Protein AF-A0A846CUG4-F1 (afdb_monomer)

Nearest PDB structures (foldseek):
  3r9c-assembly1_A  TM=1.759E-01  e=3.165E+00  Mycolicibacterium smegmatis MC2 155

Foldseek 3Di:
DPDDDPVVVVCVVCVVQVPPPPNPPDVVVCCVVVVVVVVVVVVVVVVVVVPDDDDDDDCVPDPPDDVPDPPCPVVVVVVVCVVVVNPVVVVVPPVDDDPVVCVDPQVLLVCCPVPPDPVSVVVVVPDDPVVVVVSLVVLLVLLADDPVQWPAPLVLLVVLQPDDCVPDVLSVVLLVQQDPVLNVLSPPDPSDDDRDPVNNVSSRVSLLVLLQDPVSCVVCVVVLVVFDADPLLVVLVVVVDHDSSSSNNSSSSVCRVCVNTGHDRD

Radius of gyration: 30.71 Å; Cα contacts (8 Å, |Δi|>4): 179; chains: 1; bounding box: 81×46×69 Å

Secondary structure (DSSP, 8-state):
----SHHHHHHTT-GGGG-TTSTTTHHHHHHHHHHHHHHHHHHHHHHHHH------SS-TT-----TT----HHHHHHHHHHHTTHHHHHHH------GGG-S-HHHHHHHHHH--SHHHHHHHHHS-HHHHHHHHHHHHHHHS--GGGBS-HHHHHHHHHH--TTT-HHHHHHHHTS-HHHHHHHHT--SPSSPPHHHHHHHHHHHHHHHH-THHHHHHHHHHTTS---HHHHHHHHT---HHHHHHHHHHHHHHH-TTTBPPP-

Structure (mmCIF, N/CA/C/O 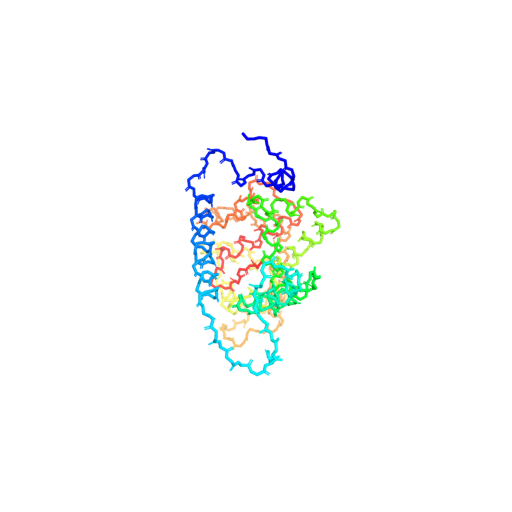backbone):
data_AF-A0A846CUG4-F1
#
_entry.id   AF-A0A846CUG4-F1
#
loop_
_atom_site.group_PDB
_atom_site.id
_atom_site.type_symbol
_atom_site.label_atom_id
_atom_site.label_alt_id
_atom_site.label_comp_id
_atom_site.label_asym_id
_atom_site.label_entity_id
_atom_site.label_seq_id
_atom_site.pdbx_PDB_ins_code
_atom_site.Cartn_x
_atom_site.Cartn_y
_atom_site.Cartn_z
_atom_site.occupancy
_atom_site.B_iso_or_equiv
_atom_site.auth_seq_id
_atom_site.auth_comp_id
_atom_site.auth_asym_id
_atom_site.auth_atom_id
_atom_site.pdbx_PDB_model_num
ATOM 1 N N . MET A 1 1 ? -34.550 22.694 39.880 1.00 41.47 1 MET A N 1
ATOM 2 C CA . MET A 1 1 ? -34.811 21.310 40.336 1.00 41.47 1 MET A CA 1
ATOM 3 C C . MET A 1 1 ? -33.512 20.712 40.846 1.00 41.47 1 MET A C 1
ATOM 5 O O . MET A 1 1 ? -32.554 20.654 40.085 1.00 41.47 1 MET A O 1
ATOM 9 N N . GLU A 1 2 ? -33.455 20.324 42.121 1.00 36.12 2 GLU A N 1
ATOM 10 C CA . GLU A 1 2 ? -32.321 19.566 42.671 1.00 36.12 2 GLU A CA 1
ATOM 11 C C . GLU A 1 2 ? -32.205 18.222 41.936 1.00 36.12 2 GLU A C 1
ATOM 13 O O . GLU A 1 2 ? -33.110 17.391 42.007 1.00 36.12 2 GLU A O 1
ATOM 18 N N . LYS A 1 3 ? -31.101 18.000 41.213 1.00 39.09 3 LYS A N 1
ATOM 19 C CA . LYS A 1 3 ? -30.827 16.714 40.557 1.00 39.09 3 LYS A CA 1
ATOM 20 C C . LYS A 1 3 ? -30.331 15.717 41.611 1.00 39.09 3 LYS A C 1
ATOM 22 O O . LYS A 1 3 ? -29.162 15.753 41.990 1.00 39.09 3 LYS A O 1
ATOM 27 N N . ARG A 1 4 ? -31.207 14.833 42.100 1.00 38.88 4 ARG A N 1
ATOM 28 C CA . ARG A 1 4 ? -30.836 13.719 42.995 1.00 38.88 4 ARG A CA 1
ATOM 29 C C . ARG A 1 4 ? -30.799 12.386 42.242 1.00 38.88 4 ARG A C 1
ATOM 31 O O . ARG A 1 4 ? -31.636 12.131 41.384 1.00 38.88 4 ARG A O 1
ATOM 38 N N . GLY A 1 5 ? -29.871 11.511 42.634 1.00 49.59 5 GLY A N 1
ATOM 39 C CA . GLY A 1 5 ? -29.814 10.110 42.198 1.00 49.59 5 GLY A CA 1
ATOM 40 C C . GLY A 1 5 ? -29.024 9.842 40.911 1.00 49.59 5 GLY A C 1
ATOM 41 O O . GLY A 1 5 ? -28.420 10.745 40.334 1.00 49.59 5 GLY A O 1
ATOM 42 N N . LYS A 1 6 ? -29.016 8.561 40.496 1.00 38.31 6 LYS A N 1
ATOM 43 C CA . LYS A 1 6 ? -28.222 7.949 39.401 1.00 38.31 6 LYS A CA 1
ATOM 44 C C . LYS A 1 6 ? -28.161 8.785 38.112 1.00 38.31 6 LYS A C 1
ATOM 46 O O . LYS A 1 6 ? -27.144 8.753 37.430 1.00 38.31 6 LYS A O 1
ATOM 51 N N . THR A 1 7 ? -29.186 9.585 37.831 1.00 38.50 7 THR A N 1
ATOM 52 C CA . THR A 1 7 ? -29.238 10.568 36.742 1.00 38.50 7 THR A CA 1
ATOM 53 C C . THR A 1 7 ? -28.035 11.514 36.744 1.00 38.50 7 THR A C 1
ATOM 55 O O . THR A 1 7 ? -27.401 11.672 35.709 1.00 38.50 7 THR A O 1
ATOM 58 N N . THR A 1 8 ? -27.636 12.055 37.901 1.00 46.31 8 THR A N 1
ATOM 59 C CA . THR A 1 8 ? -26.466 12.945 38.020 1.00 46.31 8 THR A CA 1
ATOM 60 C C . THR A 1 8 ? -25.163 12.210 37.682 1.00 46.31 8 THR A C 1
ATOM 62 O O . THR A 1 8 ? -24.318 12.754 36.975 1.00 46.31 8 THR A O 1
ATOM 65 N N . SER A 1 9 ? -25.037 10.946 38.109 1.00 47.38 9 SER A N 1
ATOM 66 C CA . SER A 1 9 ? -23.882 10.080 37.815 1.00 47.38 9 SER A CA 1
ATOM 67 C C . SER A 1 9 ? -23.803 9.646 36.350 1.00 47.38 9 SER A C 1
ATOM 69 O O . SER A 1 9 ? -22.715 9.317 35.883 1.00 47.38 9 SER A O 1
ATOM 71 N N . ILE A 1 10 ? -24.932 9.559 35.647 1.00 42.69 10 ILE A N 1
ATOM 72 C CA . ILE A 1 10 ? -24.969 9.224 34.220 1.00 42.69 10 ILE A CA 1
ATOM 73 C C . ILE A 1 10 ? -24.628 10.476 33.412 1.00 42.69 10 ILE A C 1
ATOM 75 O O . ILE A 1 10 ? -23.745 10.432 32.562 1.00 42.69 10 ILE A O 1
ATOM 79 N N . THR A 1 11 ? -25.226 11.624 33.740 1.00 46.81 11 THR A N 1
ATOM 80 C CA . THR A 1 11 ? -24.941 12.892 33.050 1.00 46.81 11 THR A CA 1
ATOM 81 C C . THR A 1 11 ? -23.500 13.369 33.238 1.00 46.81 11 THR A C 1
ATOM 83 O O . THR A 1 11 ? -22.940 13.964 32.326 1.00 46.81 11 THR A O 1
ATOM 86 N N . SER A 1 12 ? -22.857 13.064 34.372 1.00 55.34 12 SER A N 1
ATOM 87 C CA . SER A 1 12 ? -21.449 13.417 34.605 1.00 55.34 12 SER A CA 1
ATOM 88 C C . SER A 1 12 ? -20.458 12.580 33.790 1.00 55.34 12 SER A C 1
ATOM 90 O O . SER A 1 12 ? -19.298 12.960 33.679 1.00 55.34 12 SER A O 1
ATOM 92 N N . ARG A 1 13 ? -20.884 11.426 33.255 1.00 49.16 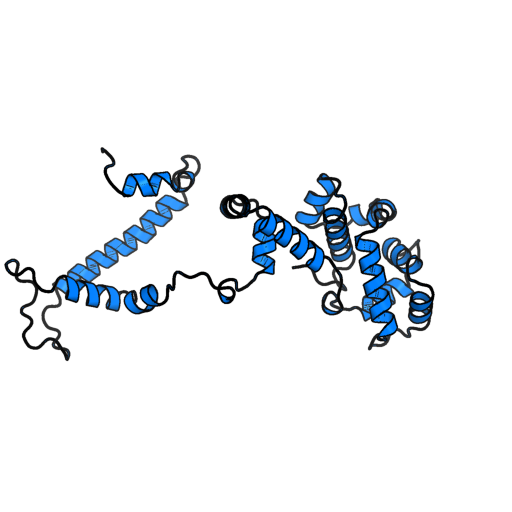13 ARG A N 1
ATOM 93 C CA . ARG A 1 13 ? -20.042 10.528 32.443 1.00 49.16 13 ARG A CA 1
ATOM 94 C C . ARG A 1 13 ? -20.062 10.869 30.954 1.00 49.16 13 ARG A C 1
ATOM 96 O O . ARG A 1 13 ? -19.207 10.384 30.225 1.00 49.16 13 ARG A O 1
ATOM 103 N N . PHE A 1 14 ? -21.006 11.703 30.519 1.00 49.94 14 PHE A N 1
ATOM 104 C CA . PHE A 1 14 ? -21.176 12.088 29.117 1.00 49.94 14 PHE A CA 1
ATOM 105 C C . PHE A 1 14 ? -21.335 13.610 28.965 1.00 49.94 14 PHE A C 1
ATOM 107 O O . PHE A 1 14 ? -22.348 14.064 28.438 1.00 49.94 14 PHE A O 1
ATOM 114 N N . PRO A 1 15 ? -20.367 14.424 29.432 1.00 53.09 15 PRO A N 1
ATOM 115 C CA . PRO A 1 15 ? -20.485 15.884 29.412 1.00 53.09 15 PRO A CA 1
ATOM 116 C C . PRO A 1 15 ? -20.640 16.449 27.989 1.00 53.09 15 PRO A C 1
ATOM 118 O O . PRO A 1 15 ? -21.398 17.392 27.791 1.00 53.09 15 PRO A O 1
ATOM 121 N N . HIS A 1 16 ? -20.017 15.809 26.995 1.00 50.88 16 HIS A N 1
ATOM 122 C CA . HIS A 1 16 ? -20.083 16.191 25.577 1.00 50.88 16 HIS A CA 1
ATOM 123 C C . HIS A 1 16 ? -21.466 15.981 24.940 1.00 50.88 16 HIS A C 1
ATOM 125 O O . HIS A 1 16 ? -21.794 16.623 23.949 1.00 50.88 16 HIS A O 1
ATOM 131 N N . PHE A 1 17 ? -22.315 15.132 25.533 1.00 46.34 17 PHE A N 1
ATOM 132 C CA . PHE A 1 17 ? -23.698 14.922 25.080 1.00 46.34 17 PHE A CA 1
ATOM 133 C C . PHE A 1 17 ? -24.599 16.139 25.363 1.00 46.34 17 PHE A C 1
ATOM 135 O O . PHE A 1 17 ? -25.702 16.238 24.834 1.00 46.34 17 PHE A O 1
ATOM 142 N N . TYR A 1 18 ? -24.126 17.064 26.205 1.00 50.97 18 TYR A N 1
ATOM 143 C CA . TYR A 1 18 ? -24.847 18.250 26.666 1.00 50.97 18 TYR A CA 1
ATOM 144 C C . TYR A 1 18 ? -24.078 19.548 26.380 1.00 50.97 18 TYR A C 1
ATOM 146 O O . TYR A 1 18 ? -24.383 20.575 26.990 1.00 50.97 18 TYR A O 1
ATOM 154 N N . ASP A 1 19 ? -23.063 19.510 25.508 1.00 55.62 19 ASP A N 1
ATOM 155 C CA . ASP A 1 19 ? -22.244 20.687 25.225 1.00 55.62 19 ASP A CA 1
ATOM 156 C C . ASP A 1 19 ? -23.080 21.774 24.524 1.00 55.62 19 ASP A C 1
ATOM 158 O O . ASP A 1 19 ? -23.710 21.557 23.483 1.00 55.62 19 ASP A O 1
ATOM 162 N N . GLY A 1 20 ? -23.106 22.957 25.140 1.00 51.97 20 GLY A N 1
ATOM 163 C CA . GLY A 1 20 ? -24.027 24.058 24.851 1.00 51.97 20 GLY A CA 1
ATOM 164 C C . GLY A 1 20 ? -23.864 24.688 23.465 1.00 51.97 20 GLY A C 1
ATOM 165 O O . GLY A 1 20 ? -24.684 25.512 23.071 1.00 51.97 20 GLY A O 1
ATOM 166 N N . ALA A 1 21 ? -22.825 24.306 22.721 1.00 57.22 21 ALA A N 1
ATOM 167 C CA . ALA A 1 21 ? -22.538 24.828 21.390 1.00 57.22 21 ALA A CA 1
ATOM 168 C C . ALA A 1 21 ? -23.340 24.149 20.261 1.00 57.22 21 ALA A C 1
ATOM 170 O O . ALA A 1 21 ? -23.356 24.670 19.150 1.00 57.22 21 ALA A O 1
ATOM 171 N N . ASN A 1 22 ? -23.996 23.007 20.518 1.00 53.91 22 ASN A N 1
ATOM 172 C CA . ASN A 1 22 ? -24.732 22.236 19.500 1.00 53.91 22 ASN A CA 1
ATOM 173 C C . ASN A 1 22 ? -25.999 21.558 20.059 1.00 53.91 22 ASN A C 1
ATOM 175 O O . ASN A 1 22 ? -26.371 20.453 19.659 1.00 53.91 22 ASN A O 1
ATOM 179 N N . VAL A 1 23 ? -26.677 22.235 20.992 1.00 51.12 23 VAL A N 1
ATOM 180 C CA . VAL A 1 23 ? -27.888 21.737 21.674 1.00 51.12 23 VAL A CA 1
ATOM 181 C C . VAL A 1 23 ? -29.002 21.353 20.690 1.00 51.12 23 VAL A C 1
ATOM 183 O O . VAL A 1 23 ? -29.844 20.534 21.036 1.00 51.12 23 VAL A O 1
ATOM 186 N N . GLU A 1 24 ? -28.985 21.856 19.453 1.00 54.66 24 GLU A N 1
ATOM 187 C CA . GLU A 1 24 ? -30.066 21.645 18.485 1.00 54.66 24 GLU A CA 1
ATOM 188 C C . GLU A 1 24 ? -30.100 20.289 17.760 1.00 54.66 24 GLU A C 1
ATOM 190 O O . GLU A 1 24 ? -31.157 19.966 17.229 1.00 54.66 24 GLU A O 1
ATOM 195 N N . SER A 1 25 ? -29.049 19.454 17.728 1.00 57.88 25 SER A N 1
ATOM 196 C CA . SER A 1 25 ? -29.123 18.232 16.893 1.00 57.88 25 SER A CA 1
ATOM 197 C C . SER A 1 25 ? -29.379 16.942 17.666 1.00 57.88 25 SER A C 1
ATOM 199 O O . SER A 1 25 ? -30.355 16.259 17.386 1.00 57.88 25 SER A O 1
ATOM 201 N N . LEU A 1 26 ? -28.554 16.583 18.650 1.00 50.97 26 LEU A N 1
ATOM 202 C CA . LEU A 1 26 ? -28.588 15.215 19.178 1.00 50.97 26 LEU A CA 1
ATOM 203 C C . LEU A 1 26 ? -29.537 15.040 20.367 1.00 50.97 26 LEU A C 1
ATOM 205 O O . LEU A 1 26 ? -30.220 14.025 20.455 1.00 50.97 26 LEU A O 1
ATOM 209 N N . LEU A 1 27 ? -29.603 16.023 21.272 1.00 48.94 27 LEU A N 1
ATOM 210 C CA . LEU A 1 27 ? -30.470 15.945 22.449 1.00 48.94 27 LEU A CA 1
ATOM 211 C C . LEU A 1 27 ? -31.943 16.098 22.063 1.00 48.94 27 LEU A C 1
ATOM 213 O O . LEU A 1 27 ? -32.759 15.342 22.571 1.00 48.94 27 LEU A O 1
ATOM 217 N N . TYR A 1 28 ? -32.281 17.013 21.149 1.00 54.94 28 TYR A N 1
ATOM 218 C CA . TYR A 1 28 ? -33.654 17.138 20.653 1.00 54.94 28 TYR A CA 1
ATOM 219 C C . TYR A 1 28 ? -34.065 15.946 19.792 1.00 54.94 28 TYR A C 1
ATOM 221 O O . TYR A 1 28 ? -35.140 15.421 20.020 1.00 54.94 28 TYR A O 1
ATOM 229 N N . GLN A 1 29 ? -33.205 15.423 18.907 1.00 54.19 29 GLN A N 1
ATOM 230 C CA . GLN A 1 29 ? -33.518 14.178 18.186 1.00 54.19 29 GLN A CA 1
ATOM 231 C C . GLN A 1 29 ? -33.669 12.986 19.135 1.00 54.19 29 GLN A C 1
ATOM 233 O O . GLN A 1 29 ? -34.541 12.145 18.938 1.00 54.19 29 GLN A O 1
ATOM 238 N N . PHE A 1 30 ? -32.845 12.915 20.182 1.00 51.78 30 PHE A N 1
ATOM 239 C CA . PHE A 1 30 ? -32.983 11.897 21.215 1.00 51.78 30 PHE A CA 1
ATOM 240 C C . PHE A 1 30 ? -34.289 12.073 21.994 1.00 51.78 30 PHE A C 1
ATOM 242 O O . PHE A 1 30 ? -34.999 11.096 22.174 1.00 51.78 30 PHE A O 1
ATOM 249 N N . ILE A 1 31 ? -34.636 13.288 22.424 1.00 51.84 31 ILE A N 1
ATOM 250 C CA . ILE A 1 31 ? -35.886 13.575 23.140 1.00 51.84 31 ILE A CA 1
ATOM 251 C C . ILE A 1 31 ? -37.107 13.349 22.242 1.00 51.84 31 ILE A C 1
ATOM 253 O O . ILE A 1 31 ? -38.092 12.825 22.738 1.00 51.84 31 ILE A O 1
ATOM 257 N N . ASP A 1 32 ? -37.047 13.662 20.949 1.00 54.25 32 ASP A N 1
ATOM 258 C CA . ASP A 1 32 ? -38.146 13.445 20.002 1.00 54.25 32 ASP A CA 1
ATOM 259 C C . ASP A 1 32 ? -38.358 11.955 19.732 1.00 54.25 32 ASP A C 1
ATOM 261 O O . ASP A 1 32 ? -39.476 11.458 19.839 1.00 54.25 32 ASP A O 1
ATOM 265 N N . VAL A 1 33 ? -37.290 11.205 19.437 1.00 51.19 33 VAL A N 1
ATOM 266 C CA . VAL A 1 33 ? -37.388 9.756 19.194 1.00 51.19 33 VAL A CA 1
ATOM 267 C C . VAL A 1 33 ? -37.764 9.019 20.476 1.00 51.19 33 VAL A C 1
ATOM 269 O O . VAL A 1 33 ? -38.633 8.151 20.465 1.00 51.19 33 VAL A O 1
ATOM 272 N N . PHE A 1 34 ? -37.135 9.363 21.598 1.00 47.47 34 PHE A N 1
ATOM 273 C CA . PHE A 1 34 ? -37.413 8.729 22.883 1.00 47.47 34 PHE A CA 1
ATOM 274 C C . PHE A 1 34 ? -38.781 9.144 23.431 1.00 47.47 34 PHE A C 1
ATOM 276 O O . PHE A 1 34 ? -39.483 8.317 24.001 1.00 47.47 34 PHE A O 1
ATOM 283 N N . GLY A 1 35 ? -39.187 10.394 23.215 1.00 48.84 35 GLY A N 1
ATOM 284 C CA . GLY A 1 35 ? -40.509 10.917 23.543 1.00 48.84 35 GLY A CA 1
ATOM 285 C C . GLY A 1 35 ? -41.599 10.211 22.749 1.00 48.84 35 GLY A C 1
ATOM 286 O O . GLY A 1 35 ? -42.523 9.686 23.355 1.00 48.84 35 GLY A O 1
ATOM 287 N N . PHE A 1 36 ? -41.434 10.079 21.429 1.00 49.72 36 PHE A N 1
ATOM 288 C CA . PHE A 1 36 ? -42.350 9.318 20.577 1.00 49.72 36 PHE A CA 1
ATOM 289 C C . PHE A 1 36 ? -42.477 7.855 21.023 1.00 49.72 36 PHE A C 1
ATOM 291 O O . PHE A 1 36 ? -43.581 7.324 21.108 1.00 49.72 36 PHE A O 1
ATOM 298 N N . LEU A 1 37 ? -41.360 7.202 21.360 1.00 45.75 37 LEU A N 1
ATOM 299 C CA . LEU A 1 37 ? -41.369 5.821 21.854 1.00 45.75 37 LEU A CA 1
ATOM 300 C C . LEU A 1 37 ? -42.037 5.687 23.229 1.00 45.75 37 LEU A C 1
ATOM 302 O O . LEU A 1 37 ? -42.729 4.702 23.470 1.00 45.75 37 LEU A O 1
ATOM 306 N N . LEU A 1 38 ? -41.857 6.659 24.127 1.00 48.56 38 LEU A N 1
ATOM 307 C CA . LEU A 1 38 ? -42.533 6.677 25.426 1.00 48.56 38 LEU A CA 1
ATOM 308 C C . LEU A 1 38 ? -44.036 6.936 25.289 1.00 48.56 38 LEU A C 1
ATOM 310 O O . LEU A 1 38 ? -44.817 6.313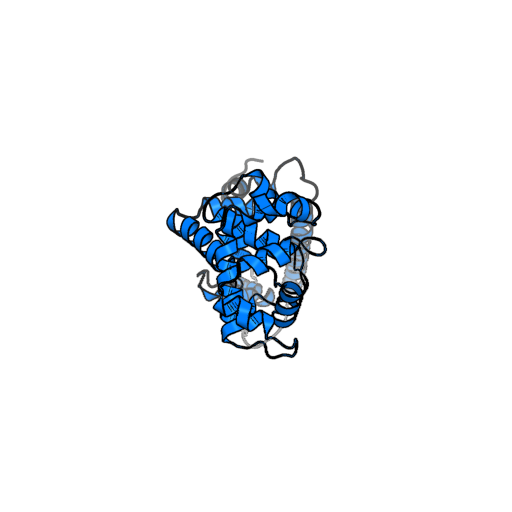 25.999 1.00 48.56 38 LEU A O 1
ATOM 314 N N . GLU A 1 39 ? -44.441 7.812 24.372 1.00 50.69 39 GLU A N 1
ATOM 315 C CA . GLU A 1 39 ? -45.842 8.157 24.115 1.00 50.69 39 GLU A CA 1
ATOM 316 C C . GLU A 1 39 ? -46.583 7.005 23.408 1.00 50.69 39 GLU A C 1
ATOM 318 O O . GLU A 1 39 ? -47.729 6.690 23.745 1.00 50.69 39 GLU A O 1
ATOM 323 N N . GLN A 1 40 ? -45.902 6.287 22.502 1.00 52.31 40 GLN A N 1
ATOM 324 C CA . GLN A 1 40 ? -46.384 4.999 21.994 1.00 52.31 40 GLN A CA 1
ATOM 325 C C . GLN A 1 40 ? -46.455 3.949 23.102 1.00 52.31 40 GLN A C 1
ATOM 327 O O . GLN A 1 40 ? -47.484 3.299 23.239 1.00 52.31 40 GLN A O 1
ATOM 332 N N . GLY A 1 41 ? -45.429 3.845 23.950 1.00 50.56 41 GLY A N 1
ATOM 333 C CA . GLY A 1 41 ? -45.433 2.940 25.099 1.00 50.56 41 GLY A CA 1
ATOM 334 C C . GLY A 1 41 ? -46.584 3.210 26.072 1.00 50.56 41 GLY A C 1
ATOM 335 O O . GLY A 1 41 ? -47.202 2.267 26.553 1.00 50.56 41 GLY A O 1
ATOM 336 N N . GLU A 1 42 ? -46.927 4.475 26.335 1.00 49.25 42 GLU A N 1
ATOM 337 C CA . GLU A 1 42 ? -48.090 4.861 27.145 1.00 49.25 42 GLU A CA 1
ATOM 338 C C . GLU A 1 42 ? -49.414 4.524 26.447 1.00 49.25 42 GLU A C 1
ATOM 340 O O . GLU A 1 42 ? -50.343 4.024 27.084 1.00 49.25 42 GLU A O 1
ATOM 345 N N . THR A 1 43 ? -49.505 4.751 25.137 1.00 53.44 43 THR A N 1
ATOM 346 C CA . THR A 1 43 ? -50.695 4.416 24.344 1.00 53.44 43 THR A CA 1
ATOM 347 C C . THR A 1 43 ? -50.929 2.906 24.304 1.00 53.44 43 THR A C 1
ATOM 349 O O . THR A 1 43 ? -52.058 2.456 24.505 1.00 53.44 43 THR A O 1
ATOM 352 N N . ASP A 1 44 ? -49.865 2.126 24.130 1.00 49.97 44 ASP A N 1
ATOM 353 C CA . ASP A 1 44 ? -49.884 0.666 24.158 1.00 49.97 44 ASP A CA 1
ATOM 354 C C . ASP A 1 44 ? -50.201 0.153 25.566 1.00 49.97 44 ASP A C 1
ATOM 356 O O . ASP A 1 44 ? -51.019 -0.751 25.723 1.00 49.97 44 ASP A O 1
ATOM 360 N N . LEU A 1 45 ? -49.653 0.786 26.611 1.00 49.19 45 LEU A N 1
ATOM 361 C CA . LEU A 1 45 ? -49.982 0.491 28.007 1.00 49.19 45 LEU A CA 1
ATOM 362 C C . LEU A 1 45 ? -51.474 0.724 28.278 1.00 49.19 45 LEU A C 1
ATOM 364 O O . LEU A 1 45 ? -52.141 -0.133 28.853 1.00 49.19 45 LEU A O 1
ATOM 368 N N . LEU A 1 46 ? -52.026 1.850 27.820 1.00 49.06 46 LEU A N 1
ATOM 369 C CA . LEU A 1 46 ? -53.451 2.152 27.935 1.00 49.06 46 LEU A CA 1
ATOM 370 C C . LEU A 1 46 ? -54.308 1.200 27.093 1.00 49.06 46 LEU A C 1
ATOM 372 O O . LEU A 1 46 ? -55.404 0.851 27.526 1.00 49.06 46 LEU A O 1
ATOM 376 N N . ALA A 1 47 ? -53.840 0.760 25.924 1.00 49.34 47 ALA A N 1
ATOM 377 C CA . ALA A 1 47 ? -54.535 -0.210 25.084 1.00 49.34 47 ALA A CA 1
ATOM 378 C C . ALA A 1 47 ? -54.574 -1.602 25.734 1.00 49.34 47 ALA A C 1
ATOM 380 O O . ALA A 1 47 ? -55.644 -2.202 25.785 1.00 49.34 47 ALA A O 1
ATOM 381 N N . VAL A 1 48 ? -53.461 -2.063 26.312 1.00 46.16 48 VAL A N 1
ATOM 382 C CA . VAL A 1 48 ? -53.349 -3.337 27.045 1.00 46.16 48 VAL A CA 1
ATOM 383 C C . VAL A 1 48 ? -54.158 -3.306 28.343 1.00 46.16 48 VAL A C 1
ATOM 385 O O . VAL A 1 48 ? -54.867 -4.258 28.664 1.00 46.16 48 VAL A O 1
ATOM 388 N N . MET A 1 49 ? -54.130 -2.185 29.070 1.00 44.00 49 MET A N 1
ATOM 389 C CA . MET A 1 49 ? -54.979 -1.978 30.247 1.00 44.00 49 MET A CA 1
ATOM 390 C C . MET A 1 49 ? -56.472 -1.901 29.890 1.00 44.00 49 MET A C 1
ATOM 392 O O . MET A 1 49 ? -57.314 -2.223 30.722 1.00 44.00 49 MET A O 1
ATOM 396 N N . ARG A 1 50 ? -56.824 -1.470 28.670 1.00 44.41 50 ARG A N 1
ATOM 397 C CA . ARG A 1 50 ? -58.213 -1.425 28.175 1.00 44.41 50 ARG A CA 1
ATOM 398 C C . ARG A 1 50 ? -58.660 -2.735 27.524 1.00 44.41 50 ARG A C 1
ATOM 400 O O . ARG A 1 50 ? -59.861 -2.999 27.506 1.00 44.41 50 ARG A O 1
ATOM 407 N N . SER A 1 51 ? -57.741 -3.562 27.024 1.00 42.53 51 SER A N 1
ATOM 408 C CA . SER A 1 51 ? -58.024 -4.886 26.466 1.00 42.53 51 SER A CA 1
ATOM 409 C C . SER A 1 51 ? -58.214 -5.910 27.585 1.00 42.53 51 SER A C 1
ATOM 411 O O . SER A 1 51 ? -57.443 -6.853 27.753 1.00 42.53 51 SER A O 1
ATOM 413 N N . HIS A 1 52 ? -59.252 -5.722 28.391 1.00 43.22 52 HIS A N 1
ATOM 414 C CA . HIS A 1 52 ? -59.739 -6.792 29.244 1.00 43.22 52 HIS A CA 1
ATOM 415 C C . HIS A 1 52 ? -60.416 -7.863 28.370 1.00 43.22 52 HIS A C 1
ATOM 417 O O . HIS A 1 52 ? -61.253 -7.538 27.531 1.00 43.22 52 HIS A O 1
ATOM 423 N N . HIS A 1 53 ? -60.052 -9.125 28.624 1.00 43.59 53 HIS A N 1
ATOM 424 C CA . HIS A 1 53 ? -60.422 -10.368 27.928 1.00 43.59 53 HIS A CA 1
ATOM 425 C C . HIS A 1 53 ? -59.676 -10.691 26.629 1.00 43.59 53 HIS A C 1
ATOM 427 O O . HIS A 1 53 ? -60.229 -10.618 25.535 1.00 43.59 53 HIS A O 1
ATOM 433 N N . VAL A 1 54 ? -58.464 -11.230 26.775 1.00 40.94 54 VAL A N 1
ATOM 434 C CA . VAL A 1 54 ? -57.962 -12.222 25.819 1.00 40.94 54 VAL A CA 1
ATOM 435 C C . VAL A 1 54 ? -57.676 -13.513 26.582 1.00 40.94 54 VAL A C 1
ATOM 437 O O . VAL A 1 54 ? -56.802 -13.578 27.445 1.00 40.94 54 VAL A O 1
ATOM 440 N N . ASP A 1 55 ? -58.505 -14.515 26.310 1.00 41.59 55 ASP A N 1
ATOM 441 C CA . ASP A 1 55 ? -58.408 -15.867 26.855 1.00 41.59 55 ASP A CA 1
ATOM 442 C C . ASP A 1 55 ? -57.416 -16.650 25.977 1.00 41.59 55 ASP A C 1
ATOM 444 O O . ASP A 1 55 ? -57.790 -17.211 24.945 1.00 41.59 55 ASP A O 1
ATOM 448 N N . THR A 1 56 ? -56.126 -16.619 26.323 1.00 41.25 56 THR A N 1
ATOM 449 C CA . THR A 1 56 ? -55.089 -17.414 25.648 1.00 41.25 56 THR A CA 1
ATOM 450 C C . THR A 1 56 ? -54.249 -18.199 26.649 1.00 41.25 56 THR A C 1
ATOM 452 O O . THR A 1 56 ? -53.490 -17.638 27.430 1.00 41.25 56 THR A O 1
ATOM 455 N N . ALA A 1 57 ? -54.447 -19.514 26.563 1.00 35.66 57 ALA A N 1
ATOM 456 C CA . ALA A 1 57 ? -53.568 -20.660 26.810 1.00 35.66 57 ALA A CA 1
ATOM 457 C C . ALA A 1 57 ? -52.675 -20.778 28.065 1.00 35.66 57 ALA A C 1
ATOM 459 O O . ALA A 1 57 ? -51.999 -21.793 28.159 1.00 35.66 57 ALA A O 1
ATOM 460 N N . ASP A 1 58 ? -52.705 -19.894 29.064 1.00 42.75 58 ASP A N 1
ATOM 461 C CA . ASP A 1 58 ? -51.901 -20.124 30.291 1.00 42.75 58 ASP A CA 1
ATOM 462 C C . ASP A 1 58 ? -52.464 -19.443 31.550 1.00 42.75 58 ASP A C 1
ATOM 464 O O . ASP A 1 58 ? -51.970 -19.638 32.657 1.00 42.75 58 ASP A O 1
ATOM 468 N N . ASN A 1 59 ? -53.521 -18.646 31.411 1.00 45.56 59 ASN A N 1
ATOM 469 C CA . ASN A 1 59 ? -53.976 -17.667 32.402 1.00 45.56 59 ASN A CA 1
ATOM 470 C C . ASN A 1 59 ? -55.330 -18.015 33.054 1.00 45.56 59 ASN A C 1
ATOM 472 O O . ASN A 1 59 ? -56.015 -17.142 33.599 1.00 45.56 59 ASN A O 1
ATOM 476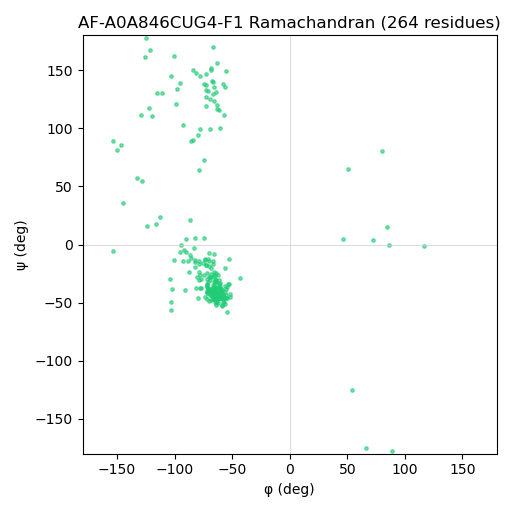 N N . LYS A 1 60 ? -55.709 -19.302 33.069 1.00 40.97 60 LYS A N 1
ATOM 477 C CA . LYS A 1 60 ? -56.906 -19.781 33.783 1.00 40.97 60 LYS A CA 1
ATOM 478 C C . LYS A 1 60 ? -56.805 -19.486 35.285 1.00 40.97 60 LYS A C 1
ATOM 480 O O . LYS A 1 60 ? -56.177 -20.232 36.030 1.00 40.97 60 LYS A O 1
ATOM 485 N N . GLY A 1 61 ? -57.481 -18.423 35.722 1.00 45.78 61 GLY A N 1
ATOM 486 C CA . GLY A 1 61 ? -57.587 -18.016 37.128 1.00 45.78 61 GLY A CA 1
ATOM 487 C C . GLY A 1 61 ? -56.964 -16.660 37.472 1.00 45.78 61 GLY A C 1
ATOM 488 O O . GLY A 1 61 ? -57.068 -16.243 38.624 1.00 45.78 61 GLY A O 1
ATOM 489 N N . SER A 1 62 ? -56.359 -15.950 36.514 1.00 44.31 62 SER A N 1
ATOM 490 C CA . SER A 1 62 ? -55.837 -14.601 36.764 1.00 44.31 62 SER A CA 1
ATOM 491 C C . SER A 1 62 ? -56.981 -13.586 36.892 1.00 44.31 62 SER A C 1
ATOM 493 O O . SER A 1 62 ? -57.843 -13.501 36.019 1.00 44.31 62 SER A O 1
ATOM 495 N N . GLN A 1 63 ? -57.009 -12.817 37.987 1.00 45.81 63 GLN A N 1
ATOM 496 C CA . GLN A 1 63 ? -58.053 -11.812 38.251 1.00 45.81 63 GLN A CA 1
ATOM 497 C C . GLN A 1 63 ? -57.721 -10.410 37.702 1.00 45.81 63 GLN A C 1
ATOM 499 O O . GLN A 1 63 ? -58.478 -9.466 37.924 1.00 45.81 63 GLN A O 1
ATOM 504 N N . GLY A 1 64 ? -56.609 -10.262 36.971 1.00 46.94 64 GLY A N 1
ATOM 505 C CA . GLY A 1 64 ? -56.108 -8.960 36.524 1.00 46.94 64 GLY A CA 1
ATOM 506 C C . GLY A 1 64 ? -55.642 -8.063 37.680 1.00 46.94 64 GLY A C 1
ATOM 507 O O . GLY A 1 64 ? -55.597 -8.475 38.840 1.00 46.94 64 GLY A O 1
ATOM 508 N N . PHE A 1 65 ? -55.265 -6.819 37.366 1.00 41.38 65 PHE A N 1
ATOM 509 C CA . PHE A 1 65 ? -54.820 -5.850 38.370 1.00 41.38 65 PHE A CA 1
ATOM 510 C C . PHE A 1 65 ? -55.991 -5.422 39.267 1.00 41.38 65 PHE A C 1
ATOM 512 O O . PHE A 1 65 ? -56.783 -4.547 38.917 1.00 41.38 65 PHE A O 1
ATOM 519 N N . ILE A 1 66 ? -56.084 -6.025 40.451 1.00 48.41 66 ILE A N 1
ATOM 520 C CA . ILE A 1 66 ? -56.932 -5.541 41.540 1.00 48.41 66 ILE A CA 1
ATOM 521 C C . ILE A 1 66 ? -56.019 -4.763 42.480 1.00 48.41 66 ILE A C 1
ATOM 523 O O . ILE A 1 66 ? -55.086 -5.329 43.043 1.00 48.41 66 ILE A O 1
ATOM 527 N N . ALA A 1 67 ? -56.309 -3.477 42.695 1.00 44.75 67 ALA A N 1
ATOM 528 C CA . ALA A 1 67 ? -55.482 -2.545 43.477 1.00 44.75 67 ALA A CA 1
ATOM 529 C C . ALA A 1 67 ? -55.112 -3.023 44.905 1.00 44.75 67 ALA A C 1
ATOM 531 O O . ALA A 1 67 ? -54.249 -2.432 45.552 1.00 44.75 67 ALA A O 1
ATOM 532 N N . ALA A 1 68 ? -55.753 -4.087 45.398 1.00 46.56 68 ALA A N 1
ATOM 533 C CA . ALA A 1 68 ? -55.523 -4.699 46.701 1.00 46.56 68 ALA A CA 1
ATOM 534 C C . ALA A 1 68 ? -54.503 -5.861 46.713 1.00 46.56 68 ALA A C 1
ATOM 536 O O . ALA A 1 68 ? -54.067 -6.241 47.798 1.00 46.56 68 ALA A O 1
ATOM 537 N N . GLN A 1 69 ? -54.106 -6.437 45.569 1.00 49.22 69 GLN A N 1
ATOM 538 C CA . GLN A 1 69 ? -53.162 -7.562 45.524 1.00 49.22 69 GLN A CA 1
ATOM 539 C C . GLN A 1 69 ? -51.931 -7.226 44.680 1.00 49.22 69 GLN A C 1
ATOM 541 O O . GLN A 1 69 ? -51.999 -6.970 43.486 1.00 49.22 69 GLN A O 1
ATOM 546 N N . LYS A 1 70 ? -50.776 -7.223 45.348 1.00 43.69 70 LYS A N 1
ATOM 547 C CA . LYS A 1 70 ? -49.456 -6.840 44.827 1.00 43.69 70 LYS A CA 1
ATOM 548 C C . LYS A 1 70 ? -48.714 -8.010 44.151 1.00 43.69 70 LYS A C 1
ATOM 550 O O . LYS A 1 70 ? -47.487 -7.998 44.107 1.00 43.69 70 LYS A O 1
ATOM 555 N N . GLY A 1 71 ? -49.439 -9.044 43.726 1.00 42.53 71 GLY A N 1
ATOM 556 C CA . GLY A 1 71 ? -48.888 -10.235 43.076 1.00 42.53 71 GLY A CA 1
ATOM 557 C C . GLY A 1 71 ? -48.965 -10.083 41.562 1.00 42.53 71 GLY A C 1
ATOM 558 O O . GLY A 1 71 ? -49.959 -9.574 41.067 1.00 42.53 71 GLY A O 1
ATOM 559 N N . ASP A 1 72 ? -47.922 -10.503 40.855 1.00 50.16 72 ASP A N 1
ATOM 560 C CA . ASP A 1 72 ? -47.799 -10.544 39.386 1.00 50.16 72 ASP A CA 1
ATOM 561 C C . ASP A 1 72 ? -47.354 -9.268 38.662 1.00 50.16 72 ASP A C 1
ATOM 563 O O . ASP A 1 72 ? -47.358 -9.217 37.432 1.00 50.16 72 ASP A O 1
ATOM 567 N N . LEU A 1 73 ? -46.810 -8.287 39.387 1.00 46.44 73 LEU A N 1
ATOM 568 C CA . LEU A 1 73 ? -46.010 -7.221 38.763 1.00 46.44 73 LEU A CA 1
ATOM 569 C C . LEU A 1 73 ? -44.833 -7.799 37.958 1.00 46.44 73 LEU A C 1
ATOM 571 O O . LEU A 1 73 ? -44.540 -7.295 36.879 1.00 46.44 73 LEU A O 1
ATOM 575 N N . ASP A 1 74 ? -44.227 -8.890 38.434 1.00 43.41 74 ASP A N 1
ATOM 576 C CA . ASP A 1 74 ? -43.103 -9.567 37.776 1.00 43.41 74 ASP A CA 1
ATOM 577 C C . ASP A 1 74 ? -43.526 -10.325 36.503 1.00 43.41 74 ASP A C 1
ATOM 579 O O . ASP A 1 74 ? -42.777 -10.356 35.527 1.00 43.41 74 ASP A O 1
ATOM 583 N N . GLN A 1 75 ? -44.742 -10.886 36.466 1.00 47.84 75 GLN A N 1
ATOM 584 C CA . GLN A 1 75 ? -45.279 -11.561 35.275 1.00 47.84 75 GLN A CA 1
ATOM 585 C C . GLN A 1 75 ? -45.758 -10.558 34.221 1.00 47.84 75 GLN A C 1
ATOM 587 O O . GLN A 1 75 ? -45.513 -10.753 33.032 1.00 47.84 75 GLN A O 1
ATOM 592 N N . LEU A 1 76 ? -46.358 -9.441 34.651 1.00 48.59 76 LEU A N 1
ATOM 593 C CA . LEU A 1 76 ? -46.656 -8.305 33.775 1.00 48.59 76 LEU A CA 1
ATOM 594 C C . LEU A 1 76 ? -45.373 -7.707 33.183 1.00 48.59 76 LEU A C 1
ATOM 596 O O . LEU A 1 76 ? -45.343 -7.387 31.998 1.00 48.59 76 LEU A O 1
ATOM 600 N N . PHE A 1 77 ? -44.295 -7.617 33.968 1.00 49.41 77 PHE A N 1
ATOM 601 C CA . PHE A 1 77 ? -42.986 -7.176 33.477 1.00 49.41 77 PHE A CA 1
ATOM 602 C C . PHE A 1 77 ? -42.358 -8.163 32.481 1.00 49.41 77 PHE A C 1
ATOM 604 O O . PHE A 1 77 ? -41.724 -7.736 31.516 1.00 49.41 77 PHE A O 1
ATOM 611 N N . ALA A 1 78 ? -42.531 -9.471 32.694 1.00 48.12 78 ALA A N 1
ATOM 612 C CA . ALA A 1 78 ? -42.041 -10.507 31.786 1.00 48.12 78 ALA A CA 1
ATOM 613 C C . ALA A 1 78 ? -42.772 -10.477 30.431 1.00 48.12 78 ALA A C 1
ATOM 615 O O . ALA A 1 78 ? -42.112 -10.433 29.394 1.00 48.12 78 ALA A O 1
ATOM 616 N N . LEU A 1 79 ? -44.108 -10.393 30.444 1.00 49.56 79 LEU A N 1
ATOM 617 C CA . LEU A 1 79 ? -44.938 -10.234 29.241 1.00 49.56 79 LEU A CA 1
ATOM 618 C C . LEU A 1 79 ? -44.636 -8.920 28.501 1.00 49.56 79 LEU A C 1
ATOM 620 O O . LEU A 1 79 ? -44.595 -8.890 27.274 1.00 49.56 79 LEU A O 1
ATOM 624 N N . TYR A 1 80 ? -44.361 -7.840 29.237 1.00 54.06 80 TYR A N 1
ATOM 625 C CA . TYR A 1 80 ? -43.948 -6.547 28.683 1.00 54.06 80 TYR A CA 1
ATOM 626 C C . TYR A 1 80 ? -42.596 -6.622 27.955 1.00 54.06 80 TYR A C 1
ATOM 628 O O . TYR A 1 80 ? -42.459 -6.134 26.833 1.00 54.06 80 TYR A O 1
ATOM 636 N N . LEU A 1 81 ? -41.594 -7.270 28.559 1.00 48.47 81 LEU A N 1
ATOM 637 C CA . LEU A 1 81 ? -40.287 -7.474 27.927 1.00 48.47 81 LEU A CA 1
ATOM 638 C C . LEU A 1 81 ? -40.355 -8.444 26.740 1.00 48.47 81 LEU A C 1
ATOM 640 O O . LEU A 1 81 ? -39.538 -8.334 25.832 1.00 48.47 81 LEU A O 1
ATOM 644 N N . GLU A 1 82 ? -41.301 -9.379 26.728 1.00 47.94 82 GLU A N 1
ATOM 645 C CA . GLU A 1 82 ? -41.540 -10.288 25.605 1.00 47.94 82 GLU A CA 1
ATOM 646 C C . GLU A 1 82 ? -42.217 -9.573 24.422 1.00 47.94 82 GLU A C 1
ATOM 648 O O . GLU A 1 82 ? -41.743 -9.685 23.290 1.00 47.94 82 GLU A O 1
ATOM 653 N N . ALA A 1 83 ? -43.241 -8.752 24.682 1.00 48.78 83 ALA A N 1
ATOM 654 C CA . ALA A 1 83 ? -43.950 -7.970 23.663 1.00 48.78 83 ALA A CA 1
ATOM 655 C C . ALA A 1 83 ? -43.070 -6.892 23.002 1.00 48.78 83 ALA A C 1
ATOM 657 O O . ALA A 1 83 ? -43.211 -6.617 21.812 1.00 48.78 83 ALA A O 1
ATOM 658 N N . LEU A 1 84 ? -42.115 -6.326 23.746 1.00 49.47 84 LEU A N 1
ATOM 659 C CA . LEU A 1 84 ? -41.117 -5.384 23.225 1.00 49.47 84 LEU A CA 1
ATOM 660 C C . LEU A 1 84 ? -39.911 -6.071 22.547 1.00 49.47 84 LEU A C 1
ATOM 662 O O . LEU A 1 84 ? -38.945 -5.399 22.192 1.00 49.47 84 LEU A O 1
ATOM 666 N N . GLY A 1 85 ? -39.922 -7.404 22.393 1.00 46.06 85 GLY A N 1
ATOM 667 C CA . GLY A 1 85 ? -38.817 -8.188 21.814 1.00 46.06 85 GLY A CA 1
ATOM 668 C C . GLY A 1 85 ? -37.573 -8.311 22.710 1.00 46.06 85 GLY A C 1
ATOM 669 O O . GLY A 1 85 ? -36.565 -8.900 22.318 1.00 46.06 85 GLY A O 1
ATOM 670 N N . GLY A 1 86 ? -37.637 -7.783 23.930 1.00 46.91 86 GLY A N 1
ATOM 671 C CA . GLY A 1 86 ? -36.503 -7.518 24.803 1.00 46.91 86 GLY A CA 1
ATOM 672 C C . GLY A 1 86 ? -35.915 -8.730 25.520 1.00 46.91 86 GLY A C 1
ATOM 673 O O . GLY A 1 86 ? -34.715 -8.726 25.764 1.00 46.91 86 GLY A O 1
ATOM 674 N N . THR A 1 87 ? -36.662 -9.785 25.854 1.00 47.75 87 THR A N 1
ATOM 675 C CA . THR A 1 87 ? -36.071 -10.907 26.623 1.00 47.75 87 THR A CA 1
ATOM 676 C C . THR A 1 87 ? -35.063 -11.715 25.807 1.00 47.75 87 THR A C 1
ATOM 678 O O . THR A 1 87 ? -33.965 -11.988 26.288 1.00 47.75 87 THR A O 1
ATOM 681 N N . SER A 1 88 ? -35.365 -12.034 24.548 1.00 46.50 88 SER A N 1
ATOM 682 C CA . SER A 1 88 ? -34.428 -12.750 23.672 1.00 46.50 88 SER A CA 1
ATOM 683 C C . SER A 1 88 ? -33.239 -11.877 23.254 1.00 46.50 88 SER A C 1
ATOM 685 O O . SER A 1 88 ? -32.125 -12.381 23.138 1.00 46.50 88 SER A O 1
ATOM 687 N N . GLN A 1 89 ? -33.437 -10.564 23.112 1.00 39.50 89 GLN A N 1
ATOM 688 C CA . GLN A 1 89 ? -32.395 -9.618 22.701 1.00 39.50 89 GLN A CA 1
ATOM 689 C C . GLN A 1 89 ? -31.484 -9.196 23.864 1.00 39.50 89 GLN A C 1
ATOM 691 O O . GLN A 1 89 ? -30.277 -9.119 23.667 1.00 39.50 89 GLN A O 1
ATOM 696 N N . LEU A 1 90 ? -32.014 -9.009 25.081 1.00 39.34 90 LEU A N 1
ATOM 697 C CA . LEU A 1 90 ? -31.237 -8.711 26.297 1.00 39.34 90 LEU A CA 1
ATOM 698 C C . LEU A 1 90 ? -30.443 -9.927 26.793 1.00 39.34 90 LEU A C 1
ATOM 700 O O . LEU A 1 90 ? -29.321 -9.760 27.266 1.00 39.34 90 LEU A O 1
ATOM 704 N N . VAL A 1 91 ? -30.977 -11.146 26.639 1.00 39.44 91 VAL A N 1
ATOM 705 C CA . VAL A 1 91 ? -30.245 -12.396 26.924 1.00 39.44 91 VAL A CA 1
ATOM 706 C C . VAL A 1 91 ? -29.167 -12.669 25.862 1.00 39.44 91 VAL A C 1
ATOM 708 O O . VAL A 1 91 ? -28.119 -13.227 26.187 1.00 39.44 91 VAL A O 1
ATOM 711 N N . GLN A 1 92 ? -29.365 -12.228 24.612 1.00 43.84 92 GLN A N 1
ATOM 712 C CA . GLN A 1 92 ? -28.348 -12.297 23.550 1.00 43.84 92 GLN A CA 1
ATOM 713 C C . GLN A 1 92 ? -27.226 -11.262 23.681 1.00 43.84 92 GLN A C 1
ATOM 715 O O . GLN A 1 92 ? -26.173 -11.445 23.064 1.00 43.84 92 GLN A O 1
ATOM 720 N N . VAL A 1 93 ? -27.386 -10.210 24.493 1.00 43.31 93 VAL A N 1
ATOM 721 C CA . VAL A 1 93 ? -26.264 -9.338 24.861 1.00 43.31 93 VAL A CA 1
ATOM 722 C C . VAL A 1 93 ? -25.393 -10.091 25.866 1.00 43.31 93 VAL A C 1
ATOM 724 O O . VAL A 1 93 ? -25.374 -9.793 27.057 1.00 43.31 93 VAL A O 1
ATOM 727 N N . SER A 1 94 ? -24.649 -11.103 25.423 1.00 44.41 94 SER A N 1
ATOM 728 C CA . SER A 1 94 ? -23.518 -11.564 26.217 1.00 44.41 94 SER A CA 1
ATOM 729 C C . SER A 1 94 ? -22.532 -10.391 26.300 1.00 44.41 94 SER A C 1
ATOM 731 O O . SER A 1 94 ? -22.035 -9.874 25.303 1.00 44.41 94 SER A O 1
ATOM 733 N N . HIS A 1 95 ? -22.296 -9.898 27.515 1.00 50.03 95 HIS A N 1
ATOM 734 C CA . HIS A 1 95 ? -21.452 -8.722 27.774 1.00 50.03 95 HIS A CA 1
ATOM 735 C C . HIS A 1 95 ? -19.954 -9.040 27.615 1.00 50.03 95 HIS A C 1
ATOM 737 O O . HIS A 1 95 ? -19.092 -8.226 27.943 1.00 50.03 95 HIS A O 1
ATOM 743 N N . GLN A 1 96 ? -19.626 -10.249 27.159 1.00 50.59 96 GLN A N 1
ATOM 744 C CA . GLN A 1 96 ? -18.260 -10.699 26.981 1.00 50.59 96 GLN A CA 1
ATOM 745 C C . GLN A 1 96 ? -17.837 -10.413 25.551 1.00 50.59 96 GLN A C 1
ATOM 747 O O . GLN A 1 96 ? -18.197 -11.114 24.606 1.00 50.59 96 GLN A O 1
ATOM 752 N N . PHE A 1 97 ? -17.046 -9.354 25.415 1.00 51.03 97 PHE A N 1
ATOM 753 C CA . PHE A 1 97 ? -16.291 -9.095 24.206 1.00 51.03 97 PHE A CA 1
ATOM 754 C C . PHE A 1 97 ? -15.398 -10.312 23.936 1.00 51.03 97 PHE A C 1
ATOM 756 O O . PHE A 1 97 ? -14.495 -10.619 24.713 1.00 51.03 97 PHE A O 1
ATOM 763 N N . SER A 1 98 ? -15.694 -11.046 22.869 1.00 57.81 98 SER A N 1
ATOM 764 C CA . SER A 1 98 ? -14.886 -12.177 22.418 1.00 57.81 98 SER A CA 1
ATOM 765 C C . SER A 1 98 ? -14.006 -11.734 21.246 1.00 57.81 98 SER A C 1
ATOM 767 O O . SER A 1 98 ? -14.326 -10.737 20.592 1.00 57.81 98 SER A O 1
ATOM 769 N N . PRO A 1 99 ? -12.940 -12.474 20.895 1.00 50.59 99 PRO A N 1
ATOM 770 C CA . PRO A 1 99 ? -12.182 -12.193 19.676 1.00 50.59 99 PRO A CA 1
ATOM 771 C C . PRO A 1 99 ? -13.068 -12.116 18.417 1.00 50.59 99 PRO A C 1
ATOM 773 O O . PRO A 1 99 ? -12.830 -11.279 17.551 1.00 50.59 99 PRO A O 1
ATOM 776 N N . GLY A 1 100 ? -14.145 -12.913 18.349 1.00 57.09 100 GLY A N 1
ATOM 777 C CA . GLY A 1 100 ? -15.117 -12.890 17.247 1.00 57.09 100 GLY A CA 1
ATOM 778 C C . GLY A 1 100 ? -16.066 -11.682 17.245 1.00 57.09 100 GLY A C 1
ATOM 779 O O . GLY A 1 100 ? -16.732 -11.425 16.243 1.00 57.09 100 GLY A O 1
ATOM 780 N N . SER A 1 101 ? -16.121 -10.911 18.336 1.00 64.19 101 SER A N 1
ATOM 781 C CA . SER A 1 101 ? -16.901 -9.669 18.416 1.00 64.19 101 SER A CA 1
ATOM 782 C C . SER A 1 101 ? -16.269 -8.549 17.579 1.00 64.19 101 SER A C 1
ATOM 784 O O . SER A 1 101 ? -16.978 -7.660 17.101 1.00 64.19 101 SER A O 1
ATOM 786 N N . ILE A 1 102 ? -14.955 -8.609 17.333 1.00 68.75 102 ILE A N 1
ATOM 787 C CA . ILE A 1 102 ? -14.265 -7.693 16.421 1.00 68.75 102 ILE A CA 1
ATOM 788 C C . ILE A 1 102 ? -14.378 -8.242 14.999 1.00 68.75 102 ILE A C 1
ATOM 790 O O . ILE A 1 102 ? -13.514 -8.960 14.506 1.00 68.75 102 ILE A O 1
ATOM 794 N N . LYS A 1 103 ? -15.454 -7.859 14.309 1.00 69.94 103 LYS A N 1
ATOM 795 C CA . LYS A 1 103 ? -15.707 -8.292 12.924 1.00 69.94 103 LYS A CA 1
ATOM 796 C C . LYS A 1 103 ? -14.687 -7.757 11.916 1.00 69.94 103 LYS A C 1
ATOM 798 O O . LYS A 1 103 ? -14.546 -8.316 10.836 1.00 69.94 103 LYS A O 1
ATOM 803 N N . ASN A 1 104 ? -14.022 -6.645 12.231 1.00 67.38 104 ASN A N 1
ATOM 804 C CA . ASN A 1 104 ? -13.071 -6.005 11.329 1.00 67.38 104 ASN A CA 1
ATOM 805 C C . ASN A 1 104 ? -11.925 -5.363 12.118 1.00 67.38 104 ASN A C 1
ATOM 807 O O . ASN A 1 104 ? -11.974 -4.185 12.478 1.00 67.38 104 ASN A O 1
ATOM 811 N N . VAL A 1 105 ? -10.911 -6.178 12.411 1.00 75.31 105 VAL A N 1
ATOM 812 C CA . VAL A 1 105 ? -9.727 -5.767 13.178 1.00 75.31 105 VAL A CA 1
ATOM 813 C C . VAL A 1 105 ? -8.952 -4.675 12.441 1.00 75.31 105 VAL A C 1
ATOM 815 O O . VAL A 1 105 ? -8.506 -3.732 13.083 1.00 75.31 105 VAL A O 1
ATOM 818 N N . SER A 1 106 ? -8.859 -4.738 11.109 1.00 69.25 106 SER A N 1
ATOM 819 C CA . SER A 1 106 ? -8.121 -3.759 10.298 1.00 69.25 106 SER A CA 1
ATOM 820 C C . SER A 1 106 ? -8.730 -2.362 10.390 1.00 69.25 106 SER A C 1
ATOM 822 O O . SER A 1 106 ? -8.057 -1.409 10.781 1.00 69.25 106 SER A O 1
ATOM 824 N N . ASN A 1 107 ? -10.039 -2.239 10.152 1.00 71.00 107 ASN A N 1
ATOM 825 C CA . ASN A 1 107 ? -10.737 -0.960 10.280 1.00 71.00 107 ASN A CA 1
ATOM 826 C C . ASN A 1 107 ? -10.726 -0.445 11.719 1.00 71.00 107 ASN A C 1
ATOM 828 O O . ASN A 1 107 ? -10.602 0.762 11.930 1.00 71.00 107 ASN A O 1
ATOM 832 N N . LEU A 1 108 ? -10.848 -1.336 12.708 1.00 77.44 108 LEU A N 1
ATOM 833 C CA . LEU A 1 108 ? -10.752 -0.950 14.111 1.00 77.44 108 LEU A CA 1
ATOM 834 C C . LEU A 1 108 ? -9.355 -0.409 14.439 1.00 77.44 108 LEU A C 1
ATOM 836 O O . LEU A 1 108 ? -9.255 0.675 15.004 1.00 77.44 108 LEU A O 1
ATOM 840 N N . ALA A 1 109 ? -8.289 -1.105 14.038 1.00 80.69 109 ALA A N 1
ATOM 841 C CA . ALA A 1 109 ? -6.907 -0.679 14.249 1.00 80.69 109 ALA A CA 1
ATOM 842 C C . ALA A 1 109 ? -6.615 0.661 13.559 1.00 80.69 109 ALA A C 1
ATOM 844 O O . ALA A 1 109 ? -6.051 1.568 14.170 1.00 80.69 109 ALA A O 1
ATOM 845 N N . LYS A 1 110 ? -7.080 0.831 12.317 1.00 72.75 110 LYS A N 1
ATOM 846 C CA . LYS A 1 110 ? -7.003 2.098 11.583 1.00 72.75 110 LYS A CA 1
ATOM 847 C C . LYS A 1 110 ? -7.727 3.224 12.309 1.00 72.75 110 LYS A C 1
ATOM 849 O O . LYS A 1 110 ? -7.187 4.321 12.426 1.00 72.75 110 LYS A O 1
ATOM 854 N N . LYS A 1 111 ? -8.938 2.966 12.805 1.00 76.69 111 LYS A N 1
ATOM 855 C CA . LYS A 1 111 ? -9.755 3.966 13.498 1.00 76.69 111 LYS A CA 1
ATOM 856 C C . LYS A 1 111 ? -9.168 4.336 14.862 1.00 76.69 111 LYS A C 1
ATOM 858 O O . LYS A 1 111 ? -9.107 5.515 15.178 1.00 76.69 111 LYS A O 1
ATOM 863 N N . LEU A 1 112 ? -8.632 3.371 15.606 1.00 83.06 112 LEU A N 1
ATOM 864 C CA . LEU A 1 112 ? -7.894 3.613 16.851 1.00 83.06 112 LEU A CA 1
ATOM 865 C C . LEU A 1 112 ? -6.568 4.356 16.641 1.00 83.06 112 LEU A C 1
ATOM 867 O O . LEU A 1 112 ? -5.986 4.831 17.611 1.00 83.06 112 LEU A O 1
ATOM 871 N N . ASP A 1 113 ? -6.067 4.447 15.410 1.00 77.69 113 ASP A N 1
ATOM 872 C CA . ASP A 1 113 ? -4.809 5.124 15.090 1.00 77.69 113 ASP A CA 1
ATOM 873 C C . ASP A 1 113 ? -4.969 6.494 14.455 1.00 77.69 113 ASP A C 1
ATOM 875 O O . ASP A 1 113 ? -4.373 7.466 14.904 1.00 77.69 113 ASP A O 1
ATOM 879 N N . GLN A 1 114 ? -5.807 6.579 13.431 1.00 74.00 114 GLN A N 1
ATOM 880 C CA . GLN A 1 114 ? -6.004 7.789 12.641 1.00 74.00 114 GLN A CA 1
ATOM 881 C C . GLN A 1 114 ? -7.272 8.550 13.047 1.00 74.00 114 GLN A C 1
ATOM 883 O O . GLN A 1 114 ? -7.489 9.679 12.593 1.00 74.00 114 GLN A O 1
ATOM 888 N N . GLY A 1 115 ? -8.152 7.917 13.829 1.00 73.31 115 GLY A N 1
ATOM 889 C CA . GLY A 1 115 ? -9.443 8.467 14.216 1.00 73.31 115 GLY A CA 1
ATOM 890 C C . GLY A 1 115 ? -9.269 9.728 15.044 1.00 73.31 115 GLY A C 1
ATOM 891 O O . GLY A 1 115 ? -8.654 9.723 16.107 1.00 73.31 115 GLY A O 1
ATOM 892 N N . ARG A 1 116 ? -9.824 10.828 14.536 1.00 73.19 116 ARG A N 1
ATOM 893 C CA . ARG A 1 116 ? -9.823 12.123 15.224 1.00 73.19 116 ARG A CA 1
ATOM 894 C C . ARG A 1 116 ? -11.103 12.373 16.014 1.00 73.19 116 ARG A C 1
ATOM 896 O O . ARG A 1 116 ? -11.173 13.387 16.694 1.00 73.19 116 ARG A O 1
ATOM 903 N N . ASP A 1 117 ? -12.095 11.493 15.901 1.00 81.06 117 ASP A N 1
ATOM 904 C CA . ASP A 1 117 ? -13.310 11.574 16.704 1.00 81.06 117 ASP A CA 1
ATOM 905 C C . ASP A 1 117 ? -13.017 11.272 18.179 1.00 81.06 117 ASP A C 1
ATOM 907 O O . ASP A 1 117 ? -12.101 10.512 18.505 1.00 81.06 117 ASP A O 1
ATOM 911 N N . GLU A 1 118 ? -13.808 11.880 19.061 1.00 72.88 118 GLU A N 1
ATOM 912 C CA . GLU A 1 118 ? -13.633 11.800 20.515 1.00 72.88 118 GLU A CA 1
ATOM 913 C C . GLU A 1 118 ? -13.620 10.354 21.016 1.00 72.88 118 GLU A C 1
ATOM 915 O O . GLU A 1 118 ? -12.817 10.006 21.879 1.00 72.88 118 GLU A O 1
ATOM 920 N N . LEU A 1 119 ? -14.456 9.490 20.432 1.00 68.69 119 LEU A N 1
ATOM 921 C CA . LEU A 1 119 ? -14.534 8.083 20.808 1.00 68.69 119 LEU A CA 1
ATOM 922 C C . LEU A 1 119 ? -13.241 7.338 20.462 1.00 68.69 119 LEU A C 1
ATOM 924 O O . LEU A 1 119 ? -12.706 6.627 21.309 1.00 68.69 119 LEU A O 1
ATOM 928 N N . SER A 1 120 ? -12.709 7.511 19.252 1.00 77.94 120 SER A N 1
ATOM 929 C CA . SER A 1 120 ? -11.436 6.900 18.853 1.00 77.94 120 SER A CA 1
ATOM 930 C C . SER A 1 120 ? -10.270 7.371 19.726 1.00 77.94 120 SER A C 1
ATOM 932 O O . SER A 1 120 ? -9.473 6.547 20.178 1.00 77.94 120 SER A O 1
ATOM 934 N N . GLN A 1 121 ? -10.193 8.674 20.020 1.00 76.50 121 GLN A N 1
ATOM 935 C CA . GLN A 1 121 ? -9.154 9.232 20.892 1.00 76.50 121 GLN A CA 1
ATOM 936 C C . GLN A 1 121 ? -9.279 8.716 22.329 1.00 76.50 121 GLN A C 1
ATOM 938 O O . GLN A 1 121 ? -8.282 8.303 22.927 1.00 76.50 121 GLN A O 1
ATOM 943 N N . TYR A 1 122 ? -10.502 8.682 22.863 1.00 77.88 122 TYR A N 1
ATOM 944 C CA . TYR A 1 122 ? -10.784 8.122 24.178 1.00 77.88 122 TYR A CA 1
ATOM 945 C C . TYR A 1 122 ? -10.364 6.654 24.239 1.00 77.88 122 TYR A C 1
ATOM 947 O O . TYR A 1 122 ? -9.558 6.297 25.094 1.00 77.88 122 TYR A O 1
ATOM 955 N N . LEU A 1 123 ? -10.813 5.818 23.300 1.00 79.00 123 LEU A N 1
ATOM 956 C CA . LEU A 1 123 ? -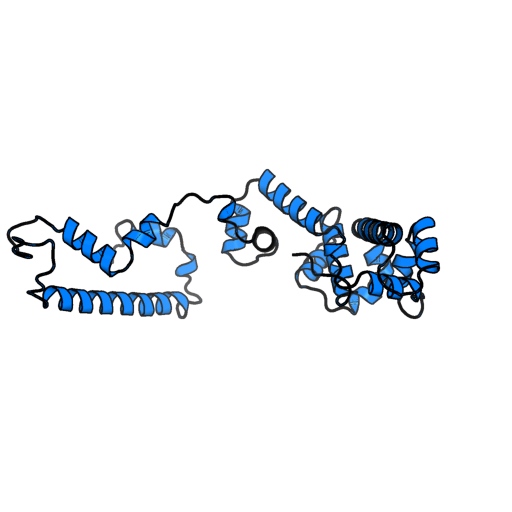10.458 4.399 23.265 1.00 79.00 123 LEU A CA 1
ATOM 957 C C . LEU A 1 123 ? -8.943 4.194 23.155 1.00 79.00 123 LEU A C 1
ATOM 959 O O . LEU A 1 123 ? -8.396 3.421 23.935 1.00 79.00 123 LEU A O 1
ATOM 963 N N . ARG A 1 124 ? -8.242 4.932 22.279 1.00 84.12 124 ARG A N 1
ATOM 964 C CA . ARG A 1 124 ? -6.772 4.865 22.175 1.00 84.12 124 ARG A CA 1
ATOM 965 C C . ARG A 1 124 ? -6.090 5.261 23.490 1.00 84.12 124 ARG A C 1
ATOM 967 O O . ARG A 1 124 ? -5.084 4.656 23.858 1.00 84.12 124 ARG A O 1
ATOM 974 N N . SER A 1 125 ? -6.625 6.246 24.217 1.00 82.50 125 SER A N 1
ATOM 975 C CA . SER A 1 125 ? -6.077 6.677 25.513 1.00 82.50 125 SER A CA 1
ATOM 976 C C . SER A 1 125 ? -6.145 5.579 26.580 1.00 82.50 125 SER A C 1
ATOM 978 O O . SER A 1 125 ? -5.233 5.497 27.401 1.00 82.50 125 SER A O 1
ATOM 980 N N . GLN A 1 126 ? -7.167 4.715 26.524 1.00 86.38 126 GLN A N 1
ATOM 981 C CA . GLN A 1 126 ? -7.375 3.621 27.479 1.00 86.38 126 GLN A CA 1
ATOM 982 C C . GLN A 1 126 ? -6.488 2.396 27.210 1.00 86.38 126 GLN A C 1
ATOM 984 O O . GLN A 1 126 ? -6.380 1.530 28.073 1.00 86.38 126 GLN A O 1
ATOM 989 N N . LEU A 1 127 ? -5.860 2.301 26.033 1.00 85.31 127 LEU A N 1
ATOM 990 C CA . LEU A 1 127 ? -4.992 1.170 25.701 1.00 85.31 127 LEU A CA 1
ATOM 991 C C . LEU A 1 127 ? -3.672 1.247 26.475 1.00 85.31 127 LEU A C 1
ATOM 993 O O . LEU A 1 127 ? -3.048 2.313 26.565 1.00 85.31 127 LEU A O 1
ATOM 997 N N . ASP A 1 128 ? -3.224 0.103 26.987 1.00 85.44 128 ASP A N 1
ATOM 998 C CA . ASP A 1 128 ? -1.895 -0.032 27.576 1.00 85.44 128 ASP A CA 1
ATOM 999 C C . ASP A 1 128 ? -0.781 0.115 26.520 1.00 85.44 128 ASP A C 1
ATOM 1001 O O . ASP A 1 128 ? -1.023 0.196 25.310 1.00 85.44 128 ASP A O 1
ATOM 1005 N N . HIS A 1 129 ? 0.459 0.222 26.999 1.00 83.50 129 HIS A N 1
ATOM 1006 C CA . HIS A 1 129 ? 1.626 0.407 26.141 1.00 83.50 129 HIS A CA 1
ATOM 1007 C C . HIS A 1 129 ? 1.801 -0.756 25.155 1.00 83.50 129 HIS A C 1
ATOM 1009 O O . HIS A 1 129 ? 2.009 -0.523 23.967 1.00 83.50 129 HIS A O 1
ATOM 1015 N N . ASP A 1 130 ? 1.659 -1.997 25.618 1.00 78.19 130 ASP A N 1
ATOM 1016 C CA . ASP A 1 130 ? 1.887 -3.183 24.791 1.00 78.19 130 ASP A CA 1
ATOM 1017 C C . ASP A 1 130 ? 0.862 -3.286 23.659 1.00 78.19 130 ASP A C 1
ATOM 1019 O O . ASP A 1 130 ? 1.222 -3.583 22.520 1.00 78.19 130 ASP A O 1
ATOM 1023 N N . THR A 1 131 ? -0.398 -2.953 23.935 1.00 80.25 131 THR A N 1
ATOM 1024 C CA . THR A 1 131 ? -1.486 -2.911 22.955 1.00 80.25 131 THR A CA 1
ATOM 1025 C C . THR A 1 131 ? -1.277 -1.793 21.940 1.00 80.25 131 THR A C 1
ATOM 1027 O O . THR A 1 131 ? -1.518 -1.996 20.750 1.00 80.25 131 THR A O 1
ATOM 1030 N N . LYS A 1 132 ? -0.774 -0.627 22.366 1.00 82.31 132 LYS A N 1
ATOM 1031 C CA . LYS A 1 132 ? -0.375 0.451 21.444 1.00 82.31 132 LYS A CA 1
ATOM 1032 C C . LYS A 1 132 ? 0.770 0.003 20.535 1.00 82.31 132 LYS A C 1
ATOM 1034 O O . LYS A 1 132 ? 0.644 0.116 19.320 1.00 82.31 132 LYS A O 1
ATOM 1039 N N . SER A 1 133 ? 1.810 -0.619 21.089 1.00 78.44 133 SER A N 1
ATOM 1040 C CA . SER A 1 133 ? 2.909 -1.182 20.295 1.00 78.44 133 SER A CA 1
ATOM 1041 C C . SER A 1 133 ? 2.466 -2.335 19.388 1.00 78.44 133 SER A C 1
ATOM 1043 O O . SER A 1 133 ? 3.077 -2.574 18.349 1.00 78.44 133 SER A O 1
ATOM 1045 N N . LEU A 1 134 ? 1.439 -3.104 19.764 1.00 77.38 134 LEU A N 1
ATOM 1046 C CA . LEU A 1 134 ? 0.842 -4.128 18.903 1.00 77.38 134 LEU A CA 1
ATOM 1047 C C . LEU A 1 134 ? 0.033 -3.505 17.765 1.00 77.38 134 LEU A C 1
ATOM 1049 O O . LEU A 1 134 ? 0.121 -3.996 16.644 1.00 77.38 134 LEU A O 1
ATOM 1053 N N . LEU A 1 135 ? -0.714 -2.427 18.020 1.00 80.19 135 LEU A N 1
ATOM 1054 C CA . LEU A 1 135 ? -1.410 -1.670 16.978 1.00 80.19 135 LEU A CA 1
ATOM 1055 C C . LEU A 1 135 ? -0.423 -1.068 15.978 1.00 80.19 135 LEU A C 1
ATOM 1057 O O . LEU A 1 135 ? -0.639 -1.202 14.779 1.00 80.19 135 LEU A O 1
ATOM 1061 N N . GLU A 1 136 ? 0.665 -0.464 16.454 1.00 71.50 136 GLU A N 1
ATOM 1062 C CA . GLU A 1 136 ? 1.742 0.069 15.610 1.00 71.50 136 GLU A CA 1
ATOM 1063 C C . GLU A 1 136 ? 2.358 -1.038 14.744 1.00 71.50 136 GLU A C 1
ATOM 1065 O O . GLU A 1 136 ? 2.330 -0.955 13.516 1.00 71.50 136 GLU A O 1
ATOM 1070 N N . ARG A 1 137 ? 2.776 -2.155 15.353 1.00 72.12 137 ARG A N 1
ATOM 1071 C CA . ARG A 1 137 ? 3.308 -3.315 14.617 1.00 72.12 137 ARG A CA 1
ATOM 1072 C C . ARG A 1 137 ? 2.308 -3.912 13.629 1.00 72.12 137 ARG A C 1
ATOM 1074 O O . ARG A 1 137 ? 2.694 -4.307 12.532 1.00 72.12 137 ARG A O 1
ATOM 1081 N N . TYR A 1 138 ? 1.027 -3.972 13.992 1.00 71.25 138 TYR A N 1
ATOM 1082 C CA . TYR A 1 138 ? -0.035 -4.441 13.105 1.00 71.25 138 TYR A CA 1
ATOM 1083 C C . TYR A 1 138 ? -0.141 -3.550 11.862 1.00 71.25 138 TYR A C 1
ATOM 1085 O O . TYR A 1 138 ? -0.216 -4.062 10.749 1.00 71.25 138 TYR A O 1
ATOM 1093 N N . GLN A 1 139 ? -0.057 -2.229 12.025 1.00 67.50 139 GLN A N 1
ATOM 1094 C CA . GLN A 1 139 ? -0.067 -1.281 10.905 1.00 67.50 139 GLN A CA 1
ATOM 1095 C C . GLN A 1 139 ? 1.143 -1.467 9.984 1.00 67.50 139 GLN A C 1
ATOM 1097 O O . GLN A 1 139 ? 1.028 -1.351 8.767 1.00 67.50 139 GLN A O 1
ATOM 1102 N N . VAL A 1 140 ? 2.307 -1.771 10.557 1.00 61.50 140 VAL A N 1
ATOM 1103 C CA . VAL A 1 140 ? 3.556 -1.995 9.815 1.00 61.50 140 VAL A CA 1
ATOM 1104 C C . VAL A 1 140 ? 3.527 -3.310 9.052 1.00 61.50 140 VAL A C 1
ATOM 1106 O O . VAL A 1 140 ? 3.950 -3.357 7.897 1.00 61.50 140 VAL A O 1
ATOM 1109 N N . ALA A 1 141 ? 2.984 -4.365 9.659 1.00 60.59 141 ALA A N 1
ATOM 1110 C CA . ALA A 1 141 ? 2.741 -5.627 8.974 1.00 60.59 141 ALA A CA 1
ATOM 1111 C C . ALA A 1 141 ? 1.775 -5.434 7.793 1.00 60.59 141 ALA A C 1
ATOM 1113 O O . ALA A 1 141 ? 2.031 -5.955 6.712 1.00 60.59 141 ALA A O 1
ATOM 1114 N N . GLN A 1 142 ? 0.729 -4.613 7.958 1.00 71.31 142 GLN A N 1
ATOM 1115 C CA . GLN A 1 142 ? -0.179 -4.240 6.863 1.00 71.31 142 GLN A CA 1
ATOM 1116 C C . GLN A 1 142 ? 0.467 -3.320 5.813 1.00 71.31 142 GLN A C 1
ATOM 1118 O O . GLN A 1 142 ? -0.029 -3.223 4.693 1.00 71.31 142 GLN A O 1
ATOM 1123 N N . ALA A 1 143 ? 1.579 -2.650 6.134 1.00 78.62 143 ALA A N 1
ATOM 1124 C CA . ALA A 1 143 ? 2.292 -1.835 5.157 1.00 78.62 143 ALA A CA 1
ATOM 1125 C C . ALA A 1 143 ? 3.077 -2.688 4.147 1.00 78.62 143 ALA A C 1
ATOM 1127 O O . ALA A 1 143 ? 3.316 -2.230 3.028 1.00 78.62 143 ALA A O 1
ATOM 1128 N N . GLN A 1 144 ? 3.490 -3.907 4.515 1.00 89.50 144 GLN A N 1
ATOM 1129 C CA . GLN A 1 144 ? 4.242 -4.783 3.618 1.00 89.50 144 GLN A CA 1
ATOM 1130 C C . GLN A 1 144 ? 3.381 -5.265 2.443 1.00 89.50 144 GLN A C 1
ATOM 1132 O O . GLN A 1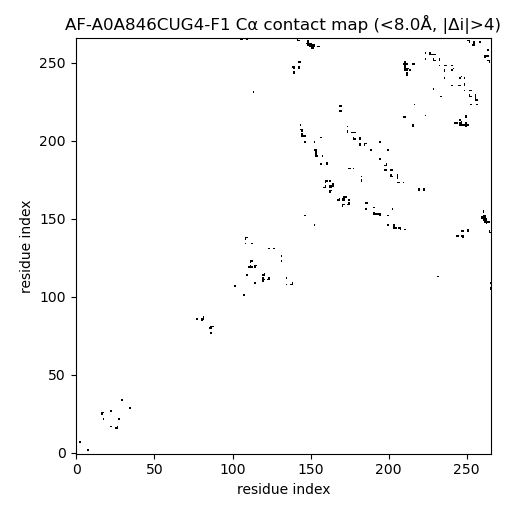 144 ? 2.202 -5.579 2.575 1.00 89.50 144 GLN A O 1
ATOM 1137 N N . PHE A 1 145 ? 3.991 -5.333 1.266 1.00 93.62 145 PHE A N 1
ATOM 1138 C CA . PHE A 1 145 ? 3.436 -6.001 0.102 1.00 93.62 145 PHE A CA 1
ATOM 1139 C C . PHE A 1 145 ? 3.493 -7.519 0.277 1.00 93.62 145 PHE A C 1
ATOM 1141 O O . PHE A 1 145 ? 4.533 -8.089 0.608 1.00 93.62 145 PHE A O 1
ATOM 1148 N N . ASN A 1 146 ? 2.375 -8.162 -0.027 1.00 92.81 146 ASN A N 1
ATOM 1149 C CA . ASN A 1 146 ? 2.247 -9.583 -0.334 1.00 92.81 146 ASN A CA 1
ATOM 1150 C C . ASN A 1 146 ? 1.568 -9.716 -1.712 1.00 92.81 146 ASN A C 1
ATOM 1152 O O . ASN A 1 146 ? 1.196 -8.707 -2.308 1.00 92.81 146 ASN A O 1
ATOM 1156 N N . LEU A 1 147 ? 1.388 -10.930 -2.234 1.00 91.44 147 LEU A N 1
ATOM 1157 C CA . LEU A 1 147 ? 0.771 -11.108 -3.559 1.00 91.44 147 LEU A CA 1
ATOM 1158 C C . LEU A 1 147 ? -0.674 -10.576 -3.629 1.00 91.44 147 LEU A C 1
ATOM 1160 O O . LEU A 1 147 ? -1.077 -10.057 -4.664 1.00 91.44 147 LEU A O 1
ATOM 1164 N N . GLU A 1 148 ? -1.419 -10.606 -2.522 1.00 90.56 148 GLU A N 1
ATOM 1165 C CA . GLU A 1 148 ? -2.789 -10.067 -2.429 1.00 90.56 148 GLU A CA 1
ATOM 1166 C C . GLU A 1 148 ? -2.837 -8.529 -2.415 1.00 90.56 148 GLU A C 1
ATOM 1168 O O . GLU A 1 148 ? -3.884 -7.917 -2.628 1.00 90.56 148 GLU A O 1
ATOM 1173 N N . SER A 1 149 ? -1.691 -7.874 -2.208 1.00 93.06 149 SER A N 1
ATOM 1174 C CA . SER A 1 149 ? -1.574 -6.416 -2.261 1.00 93.06 149 SER A CA 1
ATOM 1175 C C . SER A 1 149 ? -1.708 -5.852 -3.674 1.00 93.06 149 SER A C 1
ATOM 1177 O O . SER A 1 149 ? -1.728 -4.631 -3.821 1.00 93.06 149 SER A O 1
ATOM 1179 N N . PHE A 1 150 ? -1.768 -6.696 -4.704 1.00 95.12 150 PHE A N 1
ATOM 1180 C CA . PHE A 1 150 ? -1.784 -6.275 -6.099 1.00 95.12 150 PHE A CA 1
ATOM 1181 C C . PHE A 1 150 ? -3.102 -6.651 -6.766 1.00 95.12 150 PHE A C 1
ATOM 1183 O O . PHE A 1 150 ? -3.551 -7.791 -6.702 1.00 95.12 150 PHE A O 1
ATOM 1190 N N . ARG A 1 151 ? -3.699 -5.668 -7.439 1.00 95.38 151 ARG A N 1
ATOM 1191 C CA . ARG A 1 151 ? -4.841 -5.857 -8.340 1.00 95.38 151 ARG A CA 1
ATOM 1192 C C . ARG A 1 151 ? -4.382 -6.421 -9.678 1.00 95.38 151 ARG A C 1
ATOM 1194 O O . ARG A 1 151 ? -5.065 -7.258 -10.255 1.00 95.38 151 ARG A O 1
ATOM 1201 N N . ASP A 1 152 ? -3.218 -5.961 -10.133 1.00 95.50 152 ASP A N 1
ATOM 1202 C CA . ASP A 1 152 ? -2.602 -6.364 -11.393 1.00 95.50 152 ASP A CA 1
ATOM 1203 C C . ASP A 1 152 ? -1.069 -6.285 -11.291 1.00 95.50 152 ASP A C 1
ATOM 1205 O O . ASP A 1 152 ? -0.425 -5.305 -11.674 1.00 95.50 152 ASP A O 1
ATOM 1209 N N . LEU A 1 153 ? -0.472 -7.331 -10.711 1.00 95.62 153 LEU A N 1
ATOM 1210 C CA . LEU A 1 153 ? 0.985 -7.466 -10.632 1.00 95.62 153 LEU A CA 1
ATOM 1211 C C . LEU A 1 153 ? 1.648 -7.654 -12.016 1.00 95.62 153 LEU A C 1
ATOM 1213 O O . LEU A 1 153 ? 2.696 -7.042 -12.234 1.00 95.62 153 LEU A O 1
ATOM 1217 N N . PRO A 1 154 ? 1.083 -8.434 -12.966 1.00 95.94 154 PRO A N 1
ATOM 1218 C CA . PRO A 1 154 ? 1.585 -8.484 -14.341 1.00 95.94 154 PRO A CA 1
ATOM 1219 C C . PRO A 1 154 ? 1.654 -7.107 -15.016 1.00 95.94 154 PRO A C 1
ATOM 1221 O O . PRO A 1 154 ? 2.685 -6.772 -15.600 1.00 95.94 154 PRO A O 1
ATOM 1224 N N . GLY A 1 155 ? 0.606 -6.287 -14.898 1.00 96.25 155 GLY A N 1
ATOM 1225 C CA . GLY A 1 155 ? 0.579 -4.928 -15.439 1.00 96.25 155 GLY A CA 1
ATOM 1226 C C . GLY A 1 155 ? 1.641 -4.026 -14.814 1.00 96.25 155 GLY A C 1
ATOM 1227 O O . GLY A 1 155 ? 2.361 -3.334 -15.536 1.00 96.25 155 GLY A O 1
ATOM 1228 N N . LEU A 1 156 ? 1.835 -4.105 -13.491 1.00 97.06 156 LEU A N 1
ATOM 1229 C CA . LEU A 1 156 ? 2.929 -3.392 -12.824 1.00 97.06 156 LEU A CA 1
ATOM 1230 C C . LEU A 1 156 ? 4.300 -3.836 -13.348 1.00 97.06 156 LEU A C 1
ATOM 1232 O O . LEU A 1 156 ? 5.165 -2.993 -13.573 1.00 97.06 156 LEU A O 1
ATOM 1236 N N . ALA A 1 157 ? 4.511 -5.135 -13.570 1.00 97.06 157 ALA A N 1
ATOM 1237 C CA . ALA A 1 157 ? 5.762 -5.635 -14.135 1.00 97.06 157 ALA A CA 1
ATOM 1238 C C . ALA A 1 157 ? 6.024 -5.026 -15.523 1.00 97.06 157 ALA A C 1
ATOM 1240 O O . ALA A 1 157 ? 7.113 -4.511 -15.772 1.00 97.06 157 ALA A O 1
ATOM 1241 N N . ILE A 1 158 ? 5.014 -4.986 -16.397 1.00 96.44 158 ILE A N 1
ATOM 1242 C CA . ILE A 1 158 ? 5.125 -4.347 -17.719 1.00 96.44 158 ILE A CA 1
ATOM 1243 C C . ILE A 1 158 ? 5.436 -2.853 -17.576 1.00 96.44 158 ILE A C 1
ATOM 1245 O O . ILE A 1 158 ? 6.334 -2.354 -18.255 1.00 96.44 158 ILE A O 1
ATOM 1249 N N . GLN A 1 159 ? 4.760 -2.150 -16.661 1.00 96.38 159 GLN A N 1
ATOM 1250 C CA . GLN A 1 159 ? 5.014 -0.734 -16.380 1.00 96.38 159 GLN A CA 1
ATOM 1251 C C . GLN A 1 159 ? 6.482 -0.497 -15.994 1.00 96.38 159 GLN A C 1
ATOM 1253 O O . GLN A 1 159 ? 7.128 0.402 -16.533 1.00 96.38 159 GLN A O 1
ATOM 1258 N N . LEU A 1 160 ? 7.038 -1.324 -15.102 1.00 96.81 160 LEU A N 1
ATOM 1259 C CA . LEU A 1 160 ? 8.450 -1.251 -14.721 1.00 96.81 160 LEU A CA 1
ATOM 1260 C C . LEU A 1 160 ? 9.376 -1.590 -15.894 1.00 96.81 160 LEU A C 1
ATOM 1262 O O . LEU A 1 160 ? 10.405 -0.938 -16.066 1.00 96.81 160 LEU A O 1
ATOM 1266 N N . LEU A 1 161 ? 9.026 -2.582 -16.716 1.00 96.12 161 LEU A N 1
ATOM 1267 C CA . LEU A 1 161 ? 9.827 -3.010 -17.862 1.00 96.12 161 LEU A CA 1
ATOM 1268 C C . LEU A 1 161 ? 10.021 -1.870 -18.873 1.00 96.12 161 LEU A C 1
ATOM 1270 O O . LEU A 1 161 ? 11.155 -1.618 -19.292 1.00 96.12 161 LEU A O 1
ATOM 1274 N N . VAL A 1 162 ? 8.954 -1.144 -19.217 1.00 95.31 162 VAL A N 1
ATOM 1275 C CA . VAL A 1 162 ? 8.986 -0.077 -20.238 1.00 95.31 162 VAL A CA 1
ATOM 1276 C C . VAL A 1 162 ? 9.405 1.296 -19.697 1.00 95.31 162 VAL A C 1
ATOM 1278 O O . VAL A 1 162 ? 9.633 2.224 -20.475 1.00 95.31 162 VAL A O 1
ATOM 1281 N N . ALA A 1 163 ? 9.524 1.449 -18.376 1.00 95.00 163 ALA A N 1
ATOM 1282 C CA . ALA A 1 163 ? 9.825 2.730 -17.753 1.00 95.00 163 ALA A CA 1
ATOM 1283 C C . ALA A 1 163 ? 11.230 3.253 -18.091 1.00 95.00 163 ALA A C 1
ATOM 1285 O O . ALA A 1 163 ? 12.239 2.548 -17.992 1.00 95.00 163 ALA A O 1
ATOM 1286 N N . THR A 1 164 ? 11.296 4.546 -18.412 1.00 94.38 164 THR A N 1
ATOM 1287 C CA . THR A 1 164 ? 12.540 5.303 -18.593 1.00 94.38 164 THR A CA 1
ATOM 1288 C C . THR A 1 164 ? 12.528 6.532 -17.692 1.00 94.38 164 THR A C 1
ATOM 1290 O O . THR A 1 164 ? 11.463 6.994 -17.289 1.00 94.38 164 THR A O 1
ATOM 1293 N N . VAL A 1 165 ? 13.698 7.124 -17.429 1.00 91.12 165 VAL A N 1
ATOM 1294 C CA . VAL A 1 165 ? 13.799 8.378 -16.654 1.00 91.12 165 VAL A CA 1
ATOM 1295 C C . VAL A 1 165 ? 12.918 9.494 -17.236 1.00 91.12 165 VAL A C 1
ATOM 1297 O O . VAL A 1 165 ? 12.390 10.302 -16.480 1.00 91.12 165 VAL A O 1
ATOM 1300 N N . ALA A 1 166 ? 12.756 9.542 -18.563 1.00 90.50 166 ALA A N 1
ATOM 1301 C CA . ALA A 1 166 ? 12.009 10.595 -19.249 1.00 90.50 166 ALA A CA 1
ATOM 1302 C C . ALA A 1 166 ? 10.486 10.388 -19.226 1.00 90.50 166 ALA A C 1
ATOM 1304 O O . ALA A 1 166 ? 9.745 11.364 -19.302 1.00 90.50 166 ALA A O 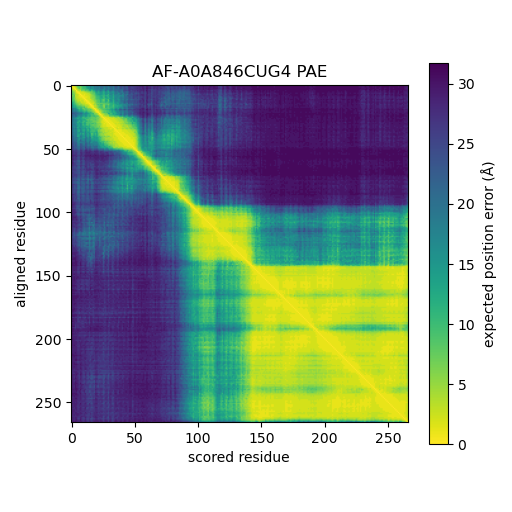1
ATOM 1305 N N . THR A 1 167 ? 10.021 9.138 -19.154 1.00 91.44 167 THR A N 1
ATOM 1306 C CA . THR A 1 167 ? 8.594 8.794 -19.264 1.00 91.44 167 THR A CA 1
ATOM 1307 C C . THR A 1 167 ? 7.951 8.495 -17.916 1.00 91.44 167 THR A C 1
ATOM 1309 O O . THR A 1 167 ? 6.814 8.891 -17.685 1.00 91.44 167 THR A O 1
ATOM 1312 N N . ASP A 1 168 ? 8.671 7.819 -17.021 1.00 94.12 168 ASP A N 1
ATOM 1313 C CA . ASP A 1 168 ? 8.179 7.420 -15.706 1.00 94.12 168 ASP A CA 1
ATOM 1314 C C . ASP A 1 168 ? 9.356 7.273 -14.734 1.00 94.12 168 ASP A C 1
ATOM 1316 O O . ASP A 1 168 ? 9.969 6.210 -14.587 1.00 94.12 168 ASP A O 1
ATOM 1320 N N . GLN A 1 169 ? 9.692 8.381 -14.072 1.00 94.62 169 GLN A N 1
ATOM 1321 C CA . GLN A 1 169 ? 10.837 8.445 -13.170 1.00 94.62 169 GLN A CA 1
ATOM 1322 C C . GLN A 1 169 ? 10.705 7.475 -11.985 1.00 94.62 169 GLN A C 1
ATOM 1324 O O . GLN A 1 169 ? 11.710 6.884 -11.585 1.00 94.62 169 GLN A O 1
ATOM 1329 N N . LEU A 1 170 ? 9.501 7.301 -11.424 1.00 97.06 170 LEU A N 1
ATOM 1330 C CA . LEU A 1 170 ? 9.296 6.434 -10.262 1.00 97.06 170 LEU A CA 1
ATOM 1331 C C . LEU A 1 170 ? 9.410 4.960 -10.656 1.00 97.06 170 LEU A C 1
ATOM 1333 O O . LEU A 1 170 ? 10.145 4.220 -10.005 1.00 97.06 170 LEU A O 1
ATOM 1337 N N . SER A 1 171 ? 8.760 4.539 -11.742 1.00 97.81 171 SER A N 1
ATOM 1338 C CA . SER A 1 171 ? 8.863 3.154 -12.215 1.00 97.81 171 SER A CA 1
ATOM 1339 C C . SER A 1 171 ? 10.284 2.826 -12.654 1.00 97.81 171 SER A C 1
ATOM 1341 O O . SER A 1 171 ? 10.802 1.761 -12.328 1.00 97.81 171 SER A O 1
ATOM 1343 N N . HIS A 1 172 ? 10.977 3.769 -13.299 1.00 97.06 172 HIS A N 1
ATOM 1344 C CA . HIS A 1 172 ? 12.390 3.600 -13.617 1.00 97.06 172 HIS A CA 1
ATOM 1345 C C . HIS A 1 172 ? 13.244 3.486 -12.346 1.00 97.06 172 HIS A C 1
ATOM 1347 O O . HIS A 1 172 ? 14.127 2.634 -12.277 1.00 97.06 172 HIS A O 1
ATOM 1353 N N . TYR A 1 173 ? 12.979 4.308 -11.323 1.00 97.69 173 TYR A N 1
ATOM 1354 C CA . TYR A 1 173 ? 13.650 4.217 -10.024 1.00 97.69 173 TYR A CA 1
ATOM 1355 C C . TYR A 1 173 ? 13.464 2.832 -9.388 1.00 97.69 173 TYR A C 1
ATOM 1357 O O . TYR A 1 173 ? 14.436 2.234 -8.934 1.00 97.69 173 TYR A O 1
ATOM 1365 N N . LEU A 1 174 ? 12.241 2.297 -9.388 1.00 97.88 174 LEU A N 1
ATOM 1366 C CA . LEU A 1 174 ? 11.962 0.956 -8.873 1.00 97.88 174 LEU A CA 1
ATOM 1367 C C . LEU A 1 174 ? 12.664 -0.127 -9.707 1.00 97.88 174 LEU A C 1
ATOM 1369 O O . LEU A 1 174 ? 13.288 -1.014 -9.129 1.00 97.88 174 LEU A O 1
ATOM 1373 N N . LYS A 1 175 ? 12.649 -0.007 -11.042 1.00 97.75 175 LYS A N 1
ATOM 1374 C CA . LYS A 1 175 ? 13.318 -0.928 -11.975 1.00 97.75 175 LYS A CA 1
ATOM 1375 C C . LYS A 1 175 ? 14.817 -1.049 -11.695 1.00 97.75 175 LYS A C 1
ATOM 1377 O O . LYS A 1 175 ? 15.326 -2.158 -11.583 1.00 97.75 175 LYS A O 1
ATOM 1382 N N . ILE A 1 176 ? 15.533 0.071 -11.561 1.00 96.50 176 ILE A N 1
ATOM 1383 C CA . ILE A 1 176 ? 16.993 0.049 -11.330 1.00 96.50 176 ILE A CA 1
ATOM 1384 C C . ILE A 1 176 ? 17.381 -0.438 -9.928 1.00 96.50 176 ILE A C 1
ATOM 1386 O O . ILE A 1 176 ? 18.555 -0.688 -9.670 1.00 96.50 176 ILE A O 1
ATOM 1390 N N . HIS A 1 177 ? 16.411 -0.535 -9.018 1.00 96.94 177 HIS A N 1
ATOM 1391 C CA . HIS A 1 177 ? 16.596 -1.072 -7.675 1.00 96.94 177 HIS A CA 1
ATOM 1392 C C . HIS A 1 177 ? 16.246 -2.562 -7.563 1.00 96.94 177 HIS A C 1
ATOM 1394 O O . HIS A 1 177 ? 16.397 -3.122 -6.477 1.00 96.94 177 HIS A O 1
ATOM 1400 N N . LEU A 1 178 ? 15.815 -3.207 -8.653 1.00 97.75 178 LEU A N 1
ATOM 1401 C CA . LEU A 1 178 ? 15.630 -4.655 -8.695 1.00 97.75 178 LEU A CA 1
ATOM 1402 C C . LEU A 1 178 ? 16.986 -5.375 -8.570 1.00 97.75 178 LEU A C 1
ATOM 1404 O O . LEU A 1 178 ? 17.964 -4.941 -9.187 1.00 97.75 178 LEU A O 1
ATOM 1408 N N . PRO A 1 179 ? 17.058 -6.492 -7.821 1.00 97.19 179 PRO A N 1
ATOM 1409 C CA . PRO A 1 179 ? 18.212 -7.382 -7.843 1.00 97.19 179 PRO A CA 1
ATOM 1410 C C . PRO A 1 179 ? 18.524 -7.854 -9.270 1.00 97.19 179 PRO A C 1
ATOM 1412 O O . PRO A 1 179 ? 17.586 -8.014 -10.060 1.00 97.19 179 PRO A O 1
ATOM 1415 N N . PRO A 1 180 ? 19.797 -8.130 -9.610 1.00 97.62 180 PRO A N 1
ATOM 1416 C CA . PRO A 1 180 ? 20.181 -8.562 -10.953 1.00 97.62 180 PRO A CA 1
ATOM 1417 C C . PRO A 1 180 ? 19.362 -9.748 -11.472 1.00 97.62 180 PRO A C 1
ATOM 1419 O O . PRO A 1 180 ? 18.898 -9.690 -12.608 1.00 97.62 180 PRO A O 1
ATOM 1422 N N . GLU A 1 181 ? 19.096 -10.764 -10.637 1.00 97.44 181 GLU A N 1
ATOM 1423 C CA . GLU A 1 181 ? 18.306 -11.927 -11.065 1.00 97.44 181 GLU A CA 1
ATOM 1424 C C . GLU A 1 181 ? 16.854 -11.539 -11.386 1.00 97.44 181 GLU A C 1
ATOM 1426 O O . GLU A 1 181 ? 16.270 -12.003 -12.361 1.00 97.44 181 GLU A O 1
ATOM 1431 N N . THR A 1 182 ? 16.263 -10.638 -10.594 1.00 97.88 182 THR A N 1
ATOM 1432 C CA . THR A 1 182 ? 14.889 -10.163 -10.826 1.00 97.88 182 THR A CA 1
ATOM 1433 C C . THR A 1 182 ? 14.806 -9.269 -12.060 1.00 97.88 182 THR A C 1
ATOM 1435 O O . THR A 1 182 ? 13.843 -9.353 -12.818 1.00 97.88 182 THR A O 1
ATOM 1438 N N . LEU A 1 183 ? 15.812 -8.421 -12.285 1.00 97.94 183 LEU A N 1
ATOM 1439 C CA . LEU A 1 183 ? 15.882 -7.567 -13.467 1.00 97.94 183 LEU A CA 1
ATOM 1440 C C . LEU A 1 183 ? 16.043 -8.397 -14.746 1.00 97.94 183 LEU A C 1
ATOM 1442 O O . LEU A 1 183 ? 15.418 -8.083 -15.757 1.00 97.94 183 LEU A O 1
ATOM 1446 N N . GLU A 1 184 ? 16.846 -9.461 -14.708 1.00 97.62 184 GLU A N 1
ATOM 1447 C CA . GLU A 1 184 ? 16.983 -10.394 -15.826 1.00 97.62 184 GLU A CA 1
ATOM 1448 C C . GLU A 1 184 ? 15.655 -11.091 -16.136 1.00 97.62 184 GLU A C 1
ATOM 1450 O O . GLU A 1 184 ? 15.231 -11.096 -17.291 1.00 97.62 184 GLU A O 1
ATOM 1455 N N . LEU A 1 185 ? 14.957 -11.599 -15.115 1.00 97.88 185 LEU A N 1
ATOM 1456 C CA . LEU A 1 185 ? 13.624 -12.185 -15.279 1.00 97.88 185 LEU A CA 1
ATOM 1457 C C . LEU A 1 185 ? 12.620 -11.177 -15.848 1.00 97.88 185 LEU A C 1
ATOM 1459 O O . LEU A 1 185 ? 11.839 -11.525 -16.730 1.00 97.88 185 LEU A O 1
ATOM 1463 N N . LEU A 1 186 ? 12.659 -9.926 -15.381 1.00 97.25 186 LEU A N 1
ATOM 1464 C CA . LEU A 1 186 ? 11.792 -8.865 -15.882 1.00 97.25 186 LEU A CA 1
ATOM 1465 C C . LEU A 1 186 ? 12.066 -8.553 -17.359 1.00 97.25 186 LEU A C 1
ATOM 1467 O O . LEU A 1 186 ? 11.126 -8.382 -18.125 1.00 97.25 186 LEU A O 1
ATOM 1471 N N . ASN A 1 187 ? 13.335 -8.503 -17.772 1.00 96.50 187 ASN A N 1
ATOM 1472 C CA . ASN A 1 187 ? 13.714 -8.227 -19.162 1.00 96.50 187 ASN A CA 1
ATOM 1473 C C . ASN A 1 187 ? 13.336 -9.360 -20.130 1.00 96.50 187 ASN A C 1
ATOM 1475 O O . ASN A 1 187 ? 13.167 -9.100 -21.319 1.00 96.50 187 ASN A O 1
ATOM 1479 N N . HIS A 1 188 ? 13.212 -10.596 -19.638 1.00 95.19 188 HIS A N 1
ATOM 1480 C CA . HIS A 1 188 ? 12.755 -11.749 -20.421 1.00 95.19 188 HIS A CA 1
ATOM 1481 C C . HIS A 1 188 ? 11.236 -11.955 -20.375 1.00 95.19 188 HIS A C 1
ATOM 1483 O O . HIS A 1 188 ? 10.726 -12.834 -21.068 1.00 95.19 188 HIS A O 1
ATOM 1489 N N . TYR A 1 189 ? 10.511 -11.185 -19.561 1.00 93.12 189 TYR A N 1
ATOM 1490 C CA . TYR A 1 189 ? 9.064 -11.302 -19.461 1.00 93.12 189 TYR A CA 1
ATOM 1491 C C . TYR A 1 189 ? 8.395 -10.808 -20.750 1.00 93.12 189 TYR A C 1
ATOM 1493 O O . TYR A 1 189 ? 8.610 -9.678 -21.186 1.00 93.12 189 TYR A O 1
ATOM 1501 N N . ASP A 1 190 ? 7.566 -11.658 -21.352 1.00 89.50 190 ASP A N 1
ATOM 1502 C CA . ASP A 1 190 ? 6.888 -11.411 -22.631 1.00 89.50 190 ASP A CA 1
ATOM 1503 C C . ASP A 1 190 ? 5.596 -10.584 -22.498 1.00 89.50 190 ASP A C 1
ATOM 1505 O O . ASP A 1 190 ? 4.968 -10.240 -23.500 1.00 89.50 190 ASP A O 1
ATOM 1509 N N . GLY A 1 191 ? 5.210 -10.239 -21.266 1.00 86.56 191 GLY A N 1
ATOM 1510 C CA . GLY A 1 191 ? 4.014 -9.458 -20.968 1.00 86.56 191 GLY A CA 1
ATOM 1511 C C . GLY A 1 191 ? 2.736 -10.286 -20.830 1.00 86.56 191 GLY A C 1
ATOM 1512 O O . GLY A 1 191 ? 1.690 -9.705 -20.538 1.00 86.56 191 GLY A O 1
ATOM 1513 N N . PHE A 1 192 ? 2.787 -11.611 -20.997 1.00 85.44 192 PHE A N 1
ATOM 1514 C CA . PHE A 1 192 ? 1.606 -12.463 -20.887 1.00 85.44 192 PHE A CA 1
ATOM 1515 C C . PHE A 1 192 ? 1.491 -13.118 -19.502 1.00 85.44 192 PHE A C 1
ATOM 1517 O O . PHE A 1 192 ? 2.459 -13.681 -18.992 1.00 85.44 192 PHE A O 1
ATOM 1524 N N . PRO A 1 193 ? 0.301 -13.100 -18.871 1.00 80.62 193 PRO A N 1
ATOM 1525 C CA . PRO A 1 193 ? 0.090 -13.818 -17.623 1.00 80.62 193 PRO A CA 1
ATOM 1526 C C . PRO A 1 193 ? 0.124 -15.347 -17.838 1.00 80.62 193 PRO A C 1
ATOM 1528 O O . PRO A 1 193 ? -0.285 -15.830 -18.897 1.00 80.62 193 PRO A O 1
ATOM 1531 N N . PRO A 1 194 ? 0.513 -16.130 -16.814 1.00 87.88 194 PRO A N 1
ATOM 1532 C CA . PRO A 1 194 ? 0.845 -15.689 -15.459 1.00 87.88 194 PRO A CA 1
ATOM 1533 C C . PRO A 1 194 ? 2.277 -15.150 -15.341 1.00 87.88 194 PRO A C 1
ATOM 1535 O O . PRO A 1 194 ? 3.201 -15.647 -15.978 1.00 87.88 194 PRO A O 1
ATOM 1538 N N . LEU A 1 195 ? 2.475 -14.175 -14.450 1.00 91.88 195 LEU A N 1
ATOM 1539 C CA . LEU A 1 195 ? 3.817 -13.693 -14.123 1.00 91.88 195 LEU A CA 1
ATOM 1540 C C . LEU A 1 195 ? 4.621 -14.837 -13.465 1.00 91.88 195 LEU A C 1
ATOM 1542 O O . LEU A 1 195 ? 4.097 -15.453 -12.536 1.00 91.88 195 LEU A O 1
ATOM 1546 N N . PRO A 1 196 ? 5.863 -15.146 -13.882 1.00 95.00 196 PRO A N 1
ATOM 1547 C CA . PRO A 1 196 ? 6.640 -16.232 -13.280 1.00 95.00 196 PRO A CA 1
ATOM 1548 C C . PRO A 1 196 ? 6.837 -16.051 -11.768 1.00 95.00 196 PRO A C 1
ATOM 1550 O O . PRO A 1 196 ? 7.143 -14.949 -11.316 1.00 95.00 196 PRO A O 1
ATOM 1553 N N . GLU A 1 197 ? 6.707 -17.121 -10.977 1.00 96.19 197 GLU A N 1
ATOM 1554 C CA . GLU A 1 197 ? 6.790 -17.047 -9.507 1.00 96.19 197 GLU A CA 1
ATOM 1555 C C . GLU A 1 197 ? 8.092 -16.395 -8.990 1.00 96.19 197 GLU A C 1
ATOM 1557 O O . GLU A 1 197 ? 7.996 -15.506 -8.140 1.00 96.19 197 GLU A O 1
ATOM 1562 N N . PRO A 1 198 ? 9.294 -16.707 -9.526 1.00 97.12 198 PRO A N 1
ATOM 1563 C CA . PRO A 1 198 ? 10.518 -16.026 -9.100 1.00 97.12 198 PRO A CA 1
ATOM 1564 C C . PRO A 1 198 ? 10.489 -14.514 -9.367 1.00 97.12 198 PRO A C 1
ATOM 1566 O O . PRO A 1 198 ? 10.998 -13.728 -8.568 1.00 97.12 198 PRO A O 1
ATOM 1569 N N . LEU A 1 199 ? 9.843 -14.089 -10.460 1.00 97.62 199 LEU A N 1
ATOM 1570 C CA . LEU A 1 199 ? 9.667 -12.673 -10.777 1.00 97.62 199 LEU A CA 1
ATOM 1571 C C . LEU A 1 199 ? 8.660 -12.018 -9.823 1.00 97.62 199 LEU A C 1
ATOM 1573 O O . LEU A 1 199 ? 8.929 -10.932 -9.318 1.00 97.62 199 LEU A O 1
ATOM 1577 N N . GLN A 1 200 ? 7.548 -12.688 -9.501 1.00 97.50 200 GLN A N 1
ATOM 1578 C CA . GLN A 1 200 ? 6.603 -12.205 -8.487 1.00 97.50 200 GLN A CA 1
ATOM 1579 C C . GLN A 1 200 ? 7.305 -11.967 -7.140 1.00 97.50 200 GLN A C 1
ATOM 1581 O O . GLN A 1 200 ? 7.203 -10.879 -6.570 1.00 97.50 200 GLN A O 1
ATOM 1586 N N . GLN A 1 201 ? 8.056 -12.959 -6.653 1.00 96.50 201 GLN A N 1
ATOM 1587 C CA . GLN A 1 201 ? 8.775 -12.878 -5.379 1.00 96.50 201 GLN A CA 1
ATOM 1588 C C . GLN A 1 201 ? 9.814 -11.748 -5.385 1.00 96.50 201 GLN A C 1
ATOM 1590 O O . GLN A 1 201 ? 9.845 -10.942 -4.452 1.00 96.50 201 GLN A O 1
ATOM 1595 N N . GLY A 1 202 ? 10.607 -11.635 -6.455 1.00 97.38 202 GLY A N 1
ATOM 1596 C CA . GLY A 1 202 ? 11.613 -10.583 -6.601 1.00 97.38 202 GLY A CA 1
ATOM 1597 C C . GLY A 1 202 ? 11.016 -9.171 -6.617 1.00 97.38 202 GLY A C 1
ATOM 1598 O O . GLY A 1 202 ? 11.535 -8.267 -5.952 1.00 97.38 202 GLY A O 1
ATOM 1599 N N . LEU A 1 203 ? 9.886 -8.975 -7.310 1.00 97.94 203 LEU A N 1
ATOM 1600 C CA . LEU A 1 203 ? 9.166 -7.696 -7.324 1.00 97.94 203 LEU A CA 1
ATOM 1601 C C . LEU A 1 203 ? 8.640 -7.335 -5.932 1.00 97.94 203 LEU A C 1
ATOM 1603 O O . LEU A 1 203 ? 8.901 -6.234 -5.442 1.00 97.94 203 LEU A O 1
ATOM 1607 N N . VAL A 1 204 ? 7.948 -8.263 -5.265 1.00 97.56 204 VAL A N 1
ATOM 1608 C CA . VAL A 1 204 ? 7.394 -8.041 -3.919 1.00 97.56 204 VAL A CA 1
ATOM 1609 C C . VAL A 1 204 ? 8.500 -7.728 -2.913 1.00 97.56 204 VAL A C 1
ATOM 1611 O O . VAL A 1 204 ? 8.390 -6.772 -2.143 1.00 97.56 204 VAL A O 1
ATOM 1614 N N . GLN A 1 205 ? 9.593 -8.492 -2.937 1.00 96.50 205 GLN A N 1
ATOM 1615 C CA . GLN A 1 205 ? 10.732 -8.275 -2.050 1.00 96.50 205 GLN A CA 1
ATOM 1616 C C . GLN A 1 205 ? 11.365 -6.899 -2.278 1.00 96.50 205 GLN A C 1
ATOM 1618 O O . GLN A 1 205 ? 11.626 -6.177 -1.313 1.00 96.50 205 GLN A O 1
ATOM 1623 N N . THR A 1 206 ? 11.561 -6.504 -3.538 1.00 97.12 206 THR A N 1
ATOM 1624 C CA . THR A 1 206 ? 12.136 -5.196 -3.880 1.00 97.12 206 THR A CA 1
ATOM 1625 C C . THR A 1 206 ? 11.232 -4.059 -3.418 1.00 97.12 206 THR A C 1
ATOM 1627 O O . THR A 1 206 ? 11.707 -3.118 -2.782 1.00 97.12 206 THR A O 1
ATOM 1630 N N . LEU A 1 207 ? 9.922 -4.145 -3.667 1.00 97.56 207 LEU A N 1
ATOM 1631 C CA . LEU A 1 207 ? 8.967 -3.136 -3.209 1.00 97.56 207 LEU A CA 1
ATOM 1632 C C . LEU A 1 207 ? 8.992 -3.004 -1.682 1.00 97.56 207 LEU A C 1
ATOM 1634 O O . LEU A 1 207 ? 9.080 -1.888 -1.171 1.00 97.56 207 LEU A O 1
ATOM 1638 N N . ASN A 1 208 ? 9.030 -4.121 -0.952 1.00 96.25 208 ASN A N 1
ATOM 1639 C CA . ASN A 1 208 ? 9.165 -4.120 0.507 1.00 96.25 208 ASN A CA 1
ATOM 1640 C C . ASN A 1 208 ? 10.471 -3.480 1.000 1.00 96.25 208 ASN A C 1
ATOM 1642 O O . ASN A 1 208 ? 10.459 -2.742 1.985 1.00 96.25 208 ASN A O 1
ATOM 1646 N N . GLN A 1 209 ? 11.589 -3.684 0.300 1.00 95.88 209 GLN A N 1
ATOM 1647 C CA . GLN A 1 209 ? 12.845 -2.990 0.605 1.00 95.88 209 GLN A CA 1
ATOM 1648 C C . GLN A 1 209 ? 12.741 -1.478 0.359 1.00 95.88 209 GLN A C 1
ATOM 1650 O O . GLN A 1 209 ? 13.292 -0.682 1.124 1.00 95.88 209 GLN A O 1
ATOM 1655 N N . GLN A 1 210 ? 12.004 -1.053 -0.672 1.00 96.75 210 GLN A N 1
ATOM 1656 C CA . GLN A 1 210 ? 11.778 0.370 -0.929 1.00 96.75 210 GLN A CA 1
ATOM 1657 C C . GLN A 1 210 ? 10.888 1.028 0.125 1.00 96.75 210 GLN A C 1
ATOM 1659 O O . GLN A 1 210 ? 11.078 2.211 0.410 1.00 96.75 210 GLN A O 1
ATOM 1664 N N . LEU A 1 211 ? 9.991 0.279 0.775 1.00 94.88 211 LEU A N 1
ATOM 1665 C CA . LEU A 1 211 ? 9.194 0.819 1.875 1.00 94.88 211 LEU A CA 1
ATOM 1666 C C . LEU A 1 211 ? 10.079 1.349 3.008 1.00 94.88 211 LEU A C 1
ATOM 1668 O O . LEU A 1 211 ? 9.858 2.453 3.492 1.00 94.88 211 LEU A O 1
ATOM 1672 N N . VAL A 1 212 ? 11.140 0.641 3.390 1.00 92.06 212 VAL A N 1
ATOM 1673 C CA . VAL A 1 212 ? 12.032 1.099 4.471 1.00 92.06 212 VAL A CA 1
ATOM 1674 C C . VAL A 1 212 ? 13.078 2.125 4.013 1.00 92.06 212 VAL A C 1
ATOM 1676 O O . VAL A 1 212 ? 13.674 2.810 4.855 1.00 92.06 212 VAL A O 1
ATOM 1679 N N . ASN A 1 213 ? 13.287 2.274 2.700 1.00 93.44 213 ASN A N 1
ATOM 1680 C CA . ASN A 1 213 ? 14.336 3.105 2.112 1.00 93.44 213 ASN A CA 1
ATOM 1681 C C . ASN A 1 213 ? 14.033 4.617 2.244 1.00 93.44 213 ASN A C 1
ATOM 1683 O O . ASN A 1 213 ? 13.069 5.117 1.654 1.00 93.44 213 ASN A O 1
ATOM 1687 N N . PRO A 1 214 ? 14.883 5.406 2.936 1.00 90.44 214 PRO A N 1
ATOM 1688 C CA . PRO A 1 214 ? 14.684 6.851 3.070 1.00 90.44 214 PRO A CA 1
ATOM 1689 C C . PRO A 1 214 ? 14.832 7.629 1.756 1.00 90.44 214 PRO A C 1
ATOM 1691 O O . PRO A 1 214 ? 14.399 8.779 1.663 1.00 90.44 214 PRO A O 1
ATOM 1694 N N . SER A 1 215 ? 15.447 7.034 0.732 1.00 94.50 215 SER A N 1
ATOM 1695 C CA . SER A 1 215 ? 15.655 7.699 -0.552 1.00 94.50 215 SER A CA 1
ATOM 1696 C C . SER A 1 215 ? 14.441 7.651 -1.475 1.00 94.50 215 SER A C 1
ATOM 1698 O O . SER A 1 215 ? 14.378 8.518 -2.345 1.00 94.50 215 SER A O 1
ATOM 1700 N N . LEU A 1 216 ? 13.477 6.738 -1.275 1.00 96.00 216 LEU A N 1
ATOM 1701 C CA . LEU A 1 216 ? 12.320 6.577 -2.168 1.00 96.00 216 LEU A CA 1
ATOM 1702 C C . LEU A 1 216 ? 11.569 7.902 -2.353 1.00 96.00 216 LEU A C 1
ATOM 1704 O O . LEU A 1 216 ? 11.482 8.415 -3.471 1.00 96.00 216 LEU A O 1
ATOM 1708 N N . TYR A 1 217 ? 11.099 8.499 -1.252 1.00 93.88 217 TYR A N 1
ATOM 1709 C CA . TYR A 1 217 ? 10.424 9.795 -1.292 1.00 93.88 217 TYR A CA 1
ATOM 1710 C C . TYR A 1 217 ? 11.365 10.909 -1.751 1.00 93.88 217 TYR A C 1
ATOM 1712 O O . TYR A 1 217 ? 11.032 11.661 -2.659 1.00 93.88 217 TYR A O 1
ATOM 1720 N N . ARG A 1 218 ? 12.570 11.018 -1.173 1.00 92.94 218 ARG A N 1
ATOM 1721 C CA . ARG A 1 218 ? 13.485 12.138 -1.456 1.00 92.94 218 ARG A CA 1
ATOM 1722 C C . ARG A 1 218 ? 13.873 12.228 -2.934 1.00 92.94 218 ARG A C 1
ATOM 1724 O O . ARG A 1 218 ? 13.967 13.332 -3.463 1.00 92.94 218 ARG A O 1
ATOM 1731 N N . LYS A 1 219 ? 14.125 11.091 -3.585 1.00 95.12 219 LYS A N 1
ATOM 1732 C CA . LYS A 1 219 ? 14.549 11.023 -4.992 1.00 95.12 219 LYS A CA 1
ATOM 1733 C C . LYS A 1 219 ? 13.394 11.210 -5.974 1.00 95.12 219 LYS A C 1
ATOM 1735 O O . LYS A 1 219 ? 13.643 11.669 -7.081 1.00 95.12 219 LYS A O 1
ATOM 1740 N N . ASN A 1 220 ? 12.159 10.928 -5.559 1.00 95.38 220 ASN A N 1
ATOM 1741 C CA . ASN A 1 220 ? 10.961 11.030 -6.400 1.00 95.38 220 ASN A CA 1
ATOM 1742 C C . ASN A 1 220 ? 9.972 12.098 -5.900 1.00 95.38 220 ASN A C 1
ATOM 1744 O O . ASN A 1 220 ? 8.806 12.113 -6.283 1.00 95.38 220 ASN A O 1
ATOM 1748 N N . LYS A 1 221 ? 10.436 13.017 -5.044 1.00 93.69 221 LYS A N 1
ATOM 1749 C CA . LYS A 1 221 ? 9.604 14.036 -4.394 1.00 93.69 221 LYS A CA 1
ATOM 1750 C C . LYS A 1 221 ? 8.788 14.877 -5.386 1.00 93.69 221 LYS A C 1
ATOM 1752 O O . LYS A 1 221 ? 7.599 15.034 -5.121 1.00 93.69 221 LYS A O 1
ATOM 1757 N N . PRO A 1 222 ? 9.352 15.383 -6.504 1.00 92.94 222 PRO A N 1
ATOM 1758 C CA . PRO A 1 222 ? 8.574 16.172 -7.459 1.00 92.94 222 PRO A CA 1
ATOM 1759 C C . PRO A 1 222 ? 7.376 15.405 -8.023 1.00 92.94 222 PRO A C 1
ATOM 1761 O O . PRO A 1 222 ? 6.296 15.970 -8.124 1.00 92.94 222 PRO A O 1
ATOM 1764 N N . TYR A 1 223 ? 7.544 14.110 -8.309 1.00 93.88 223 TYR A N 1
ATOM 1765 C CA . TYR A 1 223 ? 6.465 13.247 -8.788 1.00 93.88 223 TYR A CA 1
ATOM 1766 C C . TYR A 1 223 ? 5.409 13.006 -7.702 1.00 93.88 223 TYR A C 1
ATOM 1768 O O . TYR A 1 223 ? 4.223 13.208 -7.928 1.00 93.88 223 TYR A O 1
ATOM 1776 N N . PHE A 1 224 ? 5.812 12.665 -6.474 1.00 95.06 224 PHE A N 1
ATOM 1777 C CA . PHE A 1 224 ? 4.843 12.451 -5.391 1.00 95.06 224 PHE A CA 1
ATOM 1778 C C . PHE A 1 224 ? 4.026 13.705 -5.045 1.00 95.06 224 PHE A C 1
ATOM 1780 O O . PHE A 1 224 ? 2.898 13.587 -4.573 1.00 95.06 224 PHE A O 1
ATOM 1787 N N . GLN A 1 225 ? 4.563 14.902 -5.295 1.00 92.06 225 GLN A N 1
ATOM 1788 C CA . GLN A 1 225 ? 3.852 16.167 -5.094 1.00 92.06 225 GLN A CA 1
ATOM 1789 C C . GLN A 1 225 ? 2.757 16.432 -6.137 1.00 92.06 225 GLN A C 1
ATOM 1791 O O . GLN A 1 225 ? 1.888 17.260 -5.874 1.00 92.06 225 GLN A O 1
ATOM 1796 N N . THR A 1 226 ? 2.765 15.747 -7.287 1.00 94.00 226 THR A N 1
ATOM 1797 C CA . THR A 1 226 ? 1.690 15.862 -8.287 1.00 94.00 226 THR A CA 1
ATOM 1798 C C . THR A 1 226 ? 0.517 14.924 -8.008 1.00 94.00 226 THR A C 1
ATOM 1800 O O . THR A 1 226 ? -0.526 15.049 -8.644 1.00 94.00 226 THR A O 1
ATOM 1803 N N . LEU A 1 227 ? 0.672 13.971 -7.084 1.00 94.50 227 LEU A N 1
ATOM 1804 C CA . LEU A 1 227 ? -0.353 12.980 -6.773 1.00 94.50 227 LEU A CA 1
ATOM 1805 C C . LEU A 1 227 ? -1.382 13.513 -5.772 1.00 94.50 227 LEU A C 1
ATOM 1807 O O . LEU A 1 227 ? -1.070 14.278 -4.857 1.00 94.50 227 LEU A O 1
ATOM 1811 N N . THR A 1 228 ? -2.614 13.016 -5.881 1.00 94.06 228 THR A N 1
ATOM 1812 C CA . THR A 1 228 ? -3.635 13.231 -4.849 1.00 94.06 228 THR A CA 1
ATOM 1813 C C . THR A 1 228 ? -3.401 12.257 -3.697 1.00 94.06 228 THR A C 1
ATOM 1815 O O . THR A 1 228 ? -3.842 11.110 -3.728 1.00 94.06 228 THR A O 1
ATOM 1818 N N . LEU A 1 229 ? -2.675 12.709 -2.675 1.00 91.94 229 LEU A N 1
ATOM 1819 C CA . LEU A 1 229 ? -2.344 11.889 -1.510 1.00 91.94 229 LEU A CA 1
ATOM 1820 C C . LEU A 1 229 ? -3.519 11.768 -0.531 1.00 91.94 229 LEU A C 1
ATOM 1822 O O . LEU A 1 229 ? -4.253 12.729 -0.292 1.00 91.94 229 LEU A O 1
ATOM 1826 N N . SER A 1 230 ? -3.646 10.602 0.106 1.00 87.81 230 SER A N 1
ATOM 1827 C CA . SER A 1 230 ? -4.626 10.377 1.172 1.00 87.81 230 SER A CA 1
ATOM 1828 C C . SER A 1 230 ? -4.359 11.274 2.389 1.00 87.81 230 SER A C 1
ATOM 1830 O O . SER A 1 230 ? -3.225 11.684 2.652 1.00 87.81 230 SER A O 1
ATOM 1832 N N . LYS A 1 231 ? -5.396 11.537 3.199 1.00 83.19 231 LYS A N 1
ATOM 1833 C CA . LYS A 1 231 ? -5.254 12.314 4.446 1.00 83.19 231 LYS A CA 1
ATOM 1834 C C . LYS A 1 231 ? -4.187 11.726 5.379 1.00 83.19 231 LYS A C 1
ATOM 1836 O O . LYS A 1 231 ? -3.468 12.485 6.020 1.00 83.19 231 LYS A O 1
ATOM 1841 N N . ALA A 1 232 ? -4.070 10.399 5.438 1.00 82.25 232 ALA A N 1
ATOM 1842 C CA . ALA A 1 232 ? -3.061 9.715 6.244 1.00 82.25 232 ALA A CA 1
ATOM 1843 C C . ALA A 1 232 ? -1.635 9.987 5.730 1.00 82.25 232 ALA A C 1
ATOM 1845 O O . ALA A 1 232 ? -0.761 10.350 6.513 1.00 82.25 232 ALA A O 1
ATOM 1846 N N . ALA A 1 233 ? -1.411 9.905 4.413 1.00 88.44 233 ALA A N 1
ATOM 1847 C CA . ALA A 1 233 ? -0.109 10.204 3.814 1.00 88.44 233 ALA A CA 1
ATOM 1848 C C . ALA A 1 233 ? 0.301 11.669 4.037 1.00 88.44 233 ALA A C 1
ATOM 1850 O O . ALA A 1 233 ? 1.445 11.945 4.391 1.00 88.44 233 ALA A O 1
ATOM 1851 N N . GLN A 1 234 ? -0.643 12.607 3.902 1.00 88.88 234 GLN A N 1
ATOM 1852 C CA . GLN A 1 234 ? -0.407 14.031 4.171 1.00 88.88 234 GLN A CA 1
ATOM 1853 C C . GLN A 1 234 ? -0.007 14.284 5.633 1.00 88.88 234 GLN A C 1
ATOM 1855 O O . GLN A 1 234 ? 0.918 15.049 5.901 1.00 88.88 234 GLN A O 1
ATOM 1860 N N . GLN A 1 235 ? -0.677 13.622 6.580 1.00 82.94 235 GLN A N 1
ATOM 1861 C CA . GLN A 1 235 ? -0.360 13.731 8.006 1.00 82.94 235 GLN A CA 1
ATOM 1862 C C . GLN A 1 235 ? 1.024 13.176 8.328 1.00 82.94 235 GLN A C 1
ATOM 1864 O O . GLN A 1 235 ? 1.767 13.817 9.067 1.00 82.94 235 GLN A O 1
ATOM 1869 N N . LEU A 1 236 ? 1.374 12.009 7.781 1.00 85.31 236 LEU A N 1
ATOM 1870 C CA . LEU A 1 236 ? 2.695 11.417 7.978 1.00 85.31 236 LEU A CA 1
ATOM 1871 C C . LEU A 1 236 ? 3.782 12.311 7.379 1.00 85.31 236 LEU A C 1
ATOM 1873 O O . LEU A 1 236 ? 4.759 12.598 8.056 1.00 85.31 236 LEU A O 1
ATOM 1877 N N . LEU A 1 237 ? 3.589 12.842 6.167 1.00 89.75 237 LEU A N 1
ATOM 1878 C CA . LEU A 1 237 ? 4.538 13.774 5.544 1.00 89.75 237 LEU A CA 1
ATOM 1879 C C . LEU A 1 237 ? 4.820 15.009 6.404 1.00 89.75 237 LEU A C 1
ATOM 1881 O O . LEU A 1 237 ? 5.974 15.428 6.499 1.00 89.75 237 LEU A O 1
ATOM 1885 N N . ALA A 1 238 ? 3.792 15.574 7.042 1.00 87.69 238 ALA A N 1
ATOM 1886 C CA . ALA A 1 238 ? 3.943 16.730 7.925 1.00 87.69 238 ALA A CA 1
ATOM 1887 C C . ALA A 1 238 ? 4.800 16.430 9.170 1.00 87.69 238 ALA A C 1
ATOM 1889 O O . ALA A 1 238 ? 5.403 17.344 9.728 1.00 87.69 238 ALA A O 1
ATOM 1890 N N . GLN A 1 239 ? 4.884 15.162 9.579 1.00 85.31 239 GLN A N 1
ATOM 1891 C CA . GLN A 1 239 ? 5.603 14.710 10.773 1.00 85.31 239 GLN A CA 1
ATOM 1892 C C . GLN A 1 239 ? 7.059 14.306 10.501 1.00 85.31 239 GLN A C 1
ATOM 1894 O O . GLN A 1 239 ? 7.781 14.018 11.447 1.00 85.31 239 GLN A O 1
ATOM 1899 N N . GLN A 1 240 ? 7.507 14.302 9.238 1.00 85.88 240 GLN A N 1
ATOM 1900 C CA . GLN A 1 240 ? 8.850 13.848 8.835 1.00 85.88 240 GLN A CA 1
ATOM 1901 C C . GLN A 1 240 ? 9.189 12.458 9.409 1.00 85.88 240 GLN A C 1
ATOM 1903 O O . GLN A 1 240 ? 10.091 12.311 10.236 1.00 85.88 240 GLN A O 1
ATOM 1908 N N . PRO A 1 241 ? 8.455 11.422 8.980 1.00 83.31 241 PRO A N 1
ATOM 1909 C CA . PRO A 1 241 ? 8.414 10.164 9.692 1.00 83.31 241 PRO A CA 1
ATOM 1910 C C . PRO A 1 241 ? 9.726 9.392 9.524 1.00 83.31 241 PRO A C 1
ATOM 1912 O O . PRO A 1 241 ? 10.375 9.426 8.470 1.00 83.31 241 PRO A O 1
ATOM 1915 N N . ILE A 1 242 ? 10.099 8.658 10.569 1.00 83.50 242 ILE A N 1
ATOM 1916 C CA . ILE A 1 242 ? 11.265 7.770 10.608 1.00 83.50 242 ILE A CA 1
ATOM 1917 C C . ILE A 1 242 ? 10.823 6.342 10.932 1.00 83.50 242 ILE A C 1
ATOM 1919 O O . ILE A 1 242 ? 9.684 6.115 11.325 1.00 83.50 242 ILE A O 1
ATOM 1923 N N . GLY A 1 243 ? 11.722 5.371 10.743 1.00 84.69 243 GLY A N 1
ATOM 1924 C CA . GLY A 1 243 ? 11.452 3.971 11.077 1.00 84.69 243 GLY A CA 1
ATOM 1925 C C . GLY A 1 243 ? 10.175 3.436 10.421 1.00 84.69 243 GLY A C 1
ATOM 1926 O O . GLY A 1 243 ? 10.009 3.522 9.204 1.00 84.69 243 GLY A O 1
ATOM 1927 N N . GLU A 1 244 ? 9.287 2.902 11.248 1.00 82.81 244 GLU A N 1
ATOM 1928 C CA . GLU A 1 244 ? 8.020 2.278 10.865 1.00 82.81 244 GLU A CA 1
ATOM 1929 C C . GLU A 1 244 ? 7.031 3.252 10.202 1.00 82.81 244 GLU A C 1
ATOM 1931 O O . GLU A 1 244 ? 6.442 2.934 9.166 1.00 82.81 244 GLU A O 1
ATOM 1936 N N . ASP A 1 245 ? 6.926 4.487 10.697 1.00 82.06 245 ASP A N 1
ATOM 1937 C CA . ASP A 1 245 ? 6.054 5.502 10.093 1.00 82.06 245 ASP A CA 1
ATOM 1938 C C . ASP A 1 245 ? 6.509 5.887 8.681 1.00 82.06 245 ASP A C 1
ATOM 1940 O O . ASP A 1 245 ? 5.693 6.195 7.808 1.00 82.06 245 ASP A O 1
ATOM 1944 N N . ARG A 1 246 ? 7.823 5.835 8.419 1.00 89.69 246 ARG A N 1
ATOM 1945 C CA . ARG A 1 246 ? 8.365 6.041 7.070 1.00 89.69 246 ARG A CA 1
ATOM 1946 C C . ARG A 1 246 ? 7.984 4.895 6.145 1.00 89.69 246 ARG A C 1
ATOM 1948 O O . ARG A 1 246 ? 7.639 5.145 4.993 1.00 89.69 246 ARG A O 1
ATOM 1955 N N . GLN A 1 247 ? 8.033 3.664 6.651 1.00 90.69 247 GLN A N 1
ATOM 1956 C CA . GLN A 1 247 ? 7.600 2.485 5.907 1.00 90.69 247 GLN A CA 1
ATOM 1957 C C . GLN A 1 247 ? 6.139 2.618 5.481 1.00 90.69 247 GLN A C 1
ATOM 1959 O O . GLN A 1 247 ? 5.812 2.449 4.305 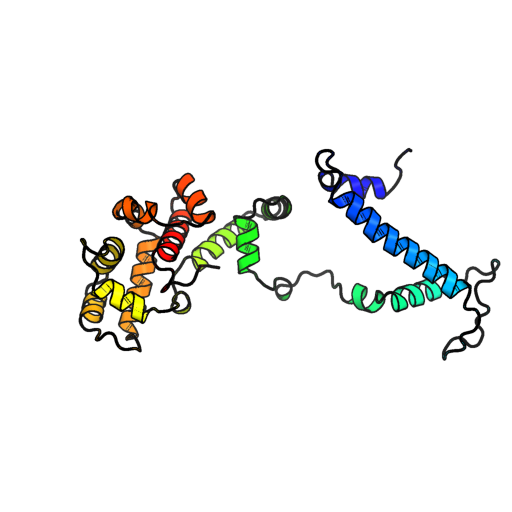1.00 90.69 247 GLN A O 1
ATOM 1964 N N . ARG A 1 248 ? 5.280 3.018 6.419 1.00 89.00 248 ARG A N 1
ATOM 1965 C CA . ARG A 1 248 ? 3.862 3.276 6.169 1.00 89.00 248 ARG A CA 1
ATOM 1966 C C . ARG A 1 248 ? 3.643 4.414 5.177 1.00 89.00 248 ARG A C 1
ATOM 1968 O O . ARG A 1 248 ? 2.848 4.272 4.253 1.00 89.00 248 ARG A O 1
ATOM 1975 N N . LEU A 1 249 ? 4.366 5.525 5.321 1.00 91.94 249 LEU A N 1
ATOM 1976 C CA . LEU A 1 249 ? 4.296 6.627 4.362 1.00 91.94 249 LEU A CA 1
ATOM 1977 C C . LEU A 1 249 ? 4.665 6.153 2.951 1.00 91.94 249 LEU A C 1
ATOM 1979 O O . LEU A 1 249 ? 3.920 6.405 2.009 1.00 91.94 249 LEU A O 1
ATOM 1983 N N . ASN A 1 250 ? 5.787 5.451 2.806 1.00 95.62 250 ASN A N 1
ATOM 1984 C CA . ASN A 1 250 ? 6.238 4.941 1.516 1.00 95.62 250 ASN A CA 1
ATOM 1985 C C . ASN A 1 250 ? 5.213 3.977 0.896 1.00 95.62 250 ASN A C 1
ATOM 1987 O O . ASN A 1 250 ? 5.001 4.033 -0.314 1.00 95.62 250 ASN A O 1
ATOM 1991 N N . ARG A 1 251 ? 4.510 3.168 1.704 1.00 95.00 251 ARG A N 1
ATOM 1992 C CA . ARG A 1 251 ? 3.415 2.312 1.220 1.00 95.00 251 ARG A CA 1
ATOM 1993 C C . ARG A 1 251 ? 2.276 3.143 0.635 1.00 95.00 251 ARG A C 1
ATOM 1995 O O . ARG A 1 251 ? 1.882 2.911 -0.504 1.00 95.00 251 ARG A O 1
ATOM 2002 N N . LEU A 1 252 ? 1.809 4.155 1.365 1.00 93.50 252 LEU A N 1
ATOM 2003 C CA . LEU A 1 252 ? 0.730 5.036 0.903 1.00 93.50 252 LEU A CA 1
ATOM 2004 C C . LEU A 1 252 ? 1.119 5.850 -0.342 1.00 93.50 252 LEU A C 1
ATOM 2006 O O . LEU A 1 252 ? 0.271 6.135 -1.184 1.00 93.50 252 LEU A O 1
ATOM 2010 N N . LEU A 1 253 ? 2.394 6.230 -0.469 1.00 95.94 253 LEU A N 1
ATOM 2011 C CA . LEU A 1 253 ? 2.913 6.910 -1.657 1.00 95.94 253 LEU A CA 1
ATOM 2012 C C . LEU A 1 253 ? 2.889 5.998 -2.890 1.00 95.94 253 LEU A C 1
ATOM 2014 O O . LEU A 1 253 ? 2.499 6.449 -3.964 1.00 95.94 253 LEU A O 1
ATOM 2018 N N . LEU A 1 254 ? 3.277 4.727 -2.741 1.00 97.25 254 LEU A N 1
ATOM 2019 C CA . LEU A 1 254 ? 3.233 3.753 -3.834 1.00 97.25 254 LEU A CA 1
ATOM 2020 C C . LEU A 1 254 ? 1.794 3.391 -4.224 1.00 97.25 254 LEU A C 1
ATOM 2022 O O . LEU A 1 254 ? 1.504 3.298 -5.410 1.00 97.25 254 LEU A O 1
ATOM 2026 N N . GLU A 1 255 ? 0.877 3.272 -3.263 1.00 95.69 255 GLU A N 1
ATOM 2027 C CA . GLU A 1 255 ? -0.558 3.102 -3.549 1.00 95.69 255 GLU A CA 1
ATOM 2028 C C . GLU A 1 255 ? -1.133 4.263 -4.363 1.00 95.69 255 GLU A C 1
ATOM 2030 O O . GLU A 1 255 ? -1.879 4.046 -5.313 1.00 95.69 255 GLU A O 1
ATOM 2035 N N . ALA A 1 256 ? -0.771 5.500 -4.008 1.00 95.50 256 ALA A N 1
ATOM 2036 C CA . ALA A 1 256 ? -1.218 6.682 -4.736 1.00 95.50 256 ALA A CA 1
ATOM 2037 C C . ALA A 1 256 ? -0.599 6.782 -6.140 1.00 95.50 256 ALA A C 1
ATOM 2039 O O . ALA A 1 256 ? -1.220 7.348 -7.036 1.00 95.50 256 ALA A O 1
ATOM 2040 N N . ALA A 1 257 ? 0.619 6.264 -6.326 1.00 96.75 257 ALA A N 1
ATOM 2041 C CA . ALA A 1 257 ? 1.315 6.274 -7.611 1.00 96.75 257 ALA A CA 1
ATOM 2042 C C . ALA A 1 257 ? 0.818 5.187 -8.575 1.00 96.75 257 ALA A C 1
ATOM 2044 O O . ALA A 1 257 ? 0.835 5.391 -9.785 1.00 96.75 257 ALA A O 1
ATOM 2045 N N . TYR A 1 258 ? 0.359 4.051 -8.043 1.00 97.12 258 TYR A N 1
ATOM 2046 C CA . TYR A 1 258 ? -0.039 2.876 -8.821 1.00 97.12 258 TYR A CA 1
ATOM 2047 C C . TYR A 1 258 ? -1.449 2.374 -8.452 1.00 97.12 258 TYR A C 1
ATOM 2049 O O . TYR A 1 258 ? -1.605 1.196 -8.126 1.00 97.12 258 TYR A O 1
ATOM 2057 N N . PRO A 1 259 ? -2.495 3.222 -8.499 1.00 96.06 259 PRO A N 1
ATOM 2058 C CA . PRO A 1 259 ? -3.834 2.862 -8.017 1.00 96.06 259 PRO A CA 1
ATOM 2059 C C . PRO A 1 259 ? -4.503 1.734 -8.819 1.00 96.06 259 PRO A C 1
ATOM 2061 O O . PRO A 1 259 ? -5.343 1.005 -8.281 1.00 96.06 259 PRO A O 1
ATOM 2064 N N . ASP A 1 260 ? -4.132 1.572 -10.090 1.00 96.75 260 ASP A N 1
ATOM 2065 C CA . ASP A 1 260 ? -4.663 0.515 -10.958 1.00 96.75 260 ASP A CA 1
ATOM 2066 C C . ASP A 1 260 ? -4.016 -0.847 -10.667 1.00 96.75 260 ASP A C 1
ATOM 2068 O O . ASP A 1 260 ? -4.648 -1.886 -10.838 1.00 96.75 260 ASP A O 1
ATOM 2072 N N . TYR A 1 261 ? -2.788 -0.846 -10.141 1.00 96.94 261 TYR A N 1
ATOM 2073 C CA . TYR A 1 261 ? -2.002 -2.060 -9.923 1.00 96.94 261 TYR A CA 1
ATOM 2074 C C . TYR A 1 261 ? -1.950 -2.498 -8.457 1.00 96.94 261 TYR A C 1
ATOM 2076 O O . TYR A 1 261 ? -1.834 -3.691 -8.174 1.00 96.94 261 TYR A O 1
ATOM 2084 N N . ILE A 1 262 ? -2.034 -1.554 -7.517 1.00 96.44 262 ILE A N 1
ATOM 2085 C CA . ILE A 1 262 ? -1.853 -1.783 -6.081 1.00 96.44 262 ILE A CA 1
ATOM 2086 C C . ILE A 1 262 ? -3.181 -1.602 -5.339 1.00 96.44 262 ILE A C 1
ATOM 2088 O O . ILE A 1 262 ? -3.877 -0.595 -5.473 1.00 96.44 262 ILE A O 1
ATOM 2092 N N . SER A 1 263 ? -3.511 -2.580 -4.499 1.00 92.06 263 SER A N 1
ATOM 2093 C CA . SER A 1 263 ? -4.630 -2.511 -3.565 1.00 92.06 263 SER A CA 1
ATOM 2094 C C . SER A 1 263 ? -4.297 -1.589 -2.381 1.00 92.06 263 SER A C 1
ATOM 2096 O O . SER A 1 263 ? -3.194 -1.677 -1.825 1.00 92.06 263 SER A O 1
ATOM 2098 N N . PRO A 1 264 ? -5.244 -0.738 -1.943 1.00 86.19 264 PRO A N 1
ATOM 2099 C CA . PRO A 1 264 ? -5.077 0.065 -0.737 1.00 86.19 264 PRO A CA 1
ATOM 2100 C C . PRO A 1 264 ? -4.788 -0.811 0.486 1.00 86.19 264 PRO A C 1
ATOM 2102 O O . PRO A 1 264 ? -5.463 -1.821 0.688 1.00 86.19 264 PRO A O 1
ATOM 2105 N N . SER A 1 265 ? -3.824 -0.415 1.315 1.00 78.38 265 SER A N 1
ATOM 2106 C CA . SER A 1 265 ? -3.603 -1.037 2.623 1.00 78.38 265 SER A CA 1
ATOM 2107 C C . SER A 1 265 ? -4.802 -0.740 3.533 1.00 78.38 265 SER A C 1
ATOM 2109 O O . SER A 1 265 ? -5.280 0.401 3.622 1.00 78.38 265 SER A O 1
ATOM 2111 N N . HIS A 1 266 ? -5.348 -1.794 4.146 1.00 59.59 266 HIS A N 1
ATOM 2112 C CA . HIS A 1 266 ? -6.542 -1.721 4.990 1.00 59.59 266 HIS A CA 1
ATOM 2113 C C . HIS A 1 266 ? -6.220 -1.195 6.386 1.00 59.59 266 HIS A C 1
ATOM 2115 O O . HIS A 1 266 ? -5.356 -1.783 7.070 1.00 59.59 266 HIS A O 1
#

Sequence (266 aa):
MEKRGKTTSITSRFPHFYDGANVESLLYQFIDVFGFLLEQGETDLLAVMRSHHVDTADNKGSQGFIAAQKGDLDQLFALYLEALGGTSQLVQVSHQFSPGSIKNVSNLAKKLDQGRDELSQYLRSQLDHDTKSLLERYQVAQAQFNLESFRDLPGLAIQLLVATVATDQLSHYLKIHLPPETLELLNHYDGFPPLPEPLQQGLVQTLNQQLVNPSLYRKNKPYFQTLTLSKAAQQLLAQQPIGEDRQRLNRLLLEAAYPDYISPSH

pLDDT: mean 73.08, std 21.43, range [35.66, 97.94]

Solvent-accessible surface area (backbone atoms only — not comparable to full-atom values): 15646 Å² total; per-residue (Å²): 131,89,83,74,62,70,64,52,66,54,53,70,74,45,60,78,75,65,42,83,90,57,59,78,57,60,52,47,51,46,49,51,56,51,44,52,51,49,54,49,49,50,52,51,50,52,48,57,73,64,56,75,86,78,95,66,99,81,58,92,81,71,85,68,95,46,100,88,58,92,73,56,64,68,55,54,49,50,54,50,33,51,77,70,55,39,53,69,52,58,66,63,56,65,87,68,87,47,81,79,69,57,83,50,59,48,63,49,50,47,36,49,68,71,36,82,50,68,66,29,46,50,54,45,68,71,51,53,70,68,58,49,54,47,49,52,51,50,52,46,61,49,38,50,60,54,81,83,39,36,73,29,58,59,59,46,51,48,51,30,63,73,32,36,74,91,81,31,50,62,39,22,54,56,43,76,61,40,54,69,72,35,42,52,47,50,73,68,54,88,78,62,82,76,65,54,65,72,42,52,52,41,52,38,53,38,54,43,54,45,22,67,38,79,56,56,58,70,76,40,41,76,62,62,69,73,47,85,67,53,74,66,41,52,54,40,61,75,63,67,52,59,71,63,54,28,22,40,37,40,34,49,51,50,31,56,74,34,61,81,28,32,46,78,74,102

Mean predicted aligned error: 17.73 Å

=== Feature glossary ===
The record interleaves many kinds of information about one protein. Here is each kind framed as the question it answers.

Q: What known structures does this most resemble?
A: Structural nearest neighbors (via Foldseek easy-search vs the PDB). Reported per hit: target PDB id, E-value, and alignment TM-score. A TM-score above ~0.5 is the conventional threshold for 'same fold'.

Q: Where is each backbone atom in 3D?
A: The mmCIF table is the protein's shape written out atom by atom. For each backbone N, Cα, C, and carbonyl O, it records an (x, y, z) coordinate triple in Å plus the residue type, chain letter, and residue number.

Q: What are the backbone torsion angles?
A: The φ/ψ torsion pair specifies the backbone conformation at each residue. φ rotates about the N–Cα bond, ψ about the Cα–C bond. Steric clashes forbid most of the (φ, ψ) plane — the allowed regions (α-helix basin, β-sheet basin, left-handed helix) are the Ramachandran-allowed regions.

Q: Which residues are buried vs exposed?
A: Solvent-accessible surface area (SASA) is the area in Å² traced out by the centre of a 1.4 Å probe sphere (a water molecule) rolled over the protein's van der Waals surface (Shrake–Rupley / Lee–Richards construction). Buried residues have near-zero SASA; fully exposed residues can exceed 200 Å². The total SASA scales roughly with the number of surface residues.

Q: How confident is the AlphaFold model at each residue?
A: pLDDT is the predicted lDDT-Cα score: AlphaFold's confidence that the local environment of each residue (all inter-atomic distances within 15 Å) is correctly placed. It is a per-residue number between 0 and 100, with higher meaning more reliable.

Q: What does the local fold look like, residue by residue?
A: 3Di is Foldseek's structural alphabet. Each residue is assigned one of twenty discrete states based on how its Cα sits relative to its spatial (not sequential) neighbors. Aligning 3Di strings finds structural homologs roughly as well as full 3D superposition, but orders of magnitude faster.

Q: How big and how compact is the whole molecule?
A: Radius of gyration (Rg) is the root-mean-square distance of Cα atoms from their centroid — a single number for overall size and compactness. A globular domain of N residues has Rg ≈ 2.2·N^0.38 Å; an extended or disordered chain has a much larger Rg. The Cα contact count is the number of residue pairs whose Cα atoms are within 8 Å and are more than four positions apart in sequence — a standard proxy for tertiary packing density. The bounding box is the smallest axis-aligned box enclosing all Cα atoms.

Q: Which residues are in helices, strands, or loops?
A: DSSP 8-state secondary structure assigns each residue one of H (α-helix), G (3₁₀-helix), I (π-helix), E (extended β-strand), B (isolated β-bridge), T (hydrogen-bonded turn), S (bend), or '-' (coil). The assignment is computed from backbone hydrogen-bond geometry via the Kabsch–Sander algorithm.

Q: How mobile is each atom in the crystal?
A: Crystallographic B-factors measure how much each atom's electron density is smeared out, in Å². They rise in mobile loops and surface residues and fall in the buried interior. In AlphaFold models this column is repurposed to hold pLDDT instead.

Q: What if only a Cα trace is available?
A: P-SEA three-state annotation labels each residue as helix, strand, or coil based purely on the geometry of the Cα trace. It serves as a fallback when the full backbone (and thus DSSP) is unavailable.

Q: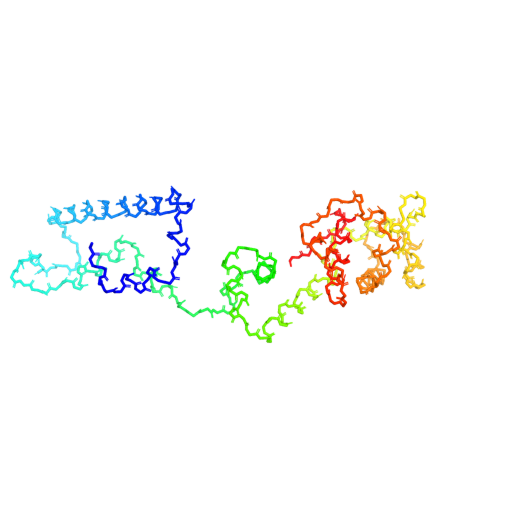 What family and function is it annotated with?
A: Database cross-references. InterPro integrates a dozen domain/family signature databases into unified entries with residue-range hits. GO terms attach function/process/location labels with evidence codes. CATH codes position the fold in a four-level structural taxonomy. Organism is the NCBI-taxonomy species name.

Q: Are the domains correctly placed relative to each other?
A: Predicted Aligned Error (PAE) is an AlphaFold confidence matrix: entry (i, j) is the expected error in the position of residue j, in ångströms, when the prediction is superimposed on the true structure at residue i. Low PAE within a block of residues means that block is internally rigid and well-predicted; high PAE between two blocks means their relative placement is uncertain even if each block individually is confident.

Q: What do the diagnostic plots show?
A: Three diagnostic plots accompany the record. The Cα contact map visualizes the tertiary structure as a 2D adjacency matrix (8 Å cutoff, sequence-local contacts suppressed). The Ramachandran plot shows the distribution of backbone (φ, ψ) torsions, with points in the α and β basins reflecting secondary structure content. The PAE plot shows AlphaFold's inter-residue confidence as a color matrix.

Q: What is the amino-acid chain?
A: Primary structure: the covalent order of the twenty standard amino acids along the backbone. Two proteins with the same sequence will (almost always) fold to the same structure; two with 30% identity often share a fold but not the details.

Q: What do the rendered images show?
A: The six renders are orthographic views along the three Cartesian axes in both directions. Representation (cartoon, sticks, or surface) and color scheme (sequence-rainbow or by-chain) vary across proteins so the training set covers all the common visualization conventions.